Protein AF-A0A524CS16-F1 (afdb_monomer_lite)

Sequence (208 aa):
MNLDNWSIGARFESYHVADEVYEFMAMTPLFRYNQYTNVRGAGLAEAVWASSKRQLSKLSVLATYLKARLGKRKVDNRYTGEGRMPSAVLERFNMMSAVKVLAFINQSGFPEAFPAFGTLPVSDNVLVVDRSEEKAREIELEEGQRVAMSLVTQEPAAFQVKGSFEPIDKNTACILVDRVYTCSLPRPGLRIDRPLLAPDSQQSWNEE

Radius of gyration: 18.76 Å; chains: 1; bounding box: 45×49×48 Å

Structure (mmCIF, N/CA/C/O backbone):
data_AF-A0A524CS16-F1
#
_entry.id   AF-A0A524CS16-F1
#
loop_
_atom_site.group_PDB
_atom_site.id
_atom_site.type_symbol
_atom_site.label_atom_id
_atom_site.label_alt_id
_atom_site.label_comp_id
_atom_site.label_asym_id
_atom_site.label_entity_id
_atom_site.label_seq_id
_atom_site.pdbx_PDB_ins_code
_atom_site.Cartn_x
_atom_site.Cartn_y
_atom_site.Cartn_z
_atom_site.occupancy
_atom_site.B_iso_or_equiv
_atom_site.auth_seq_id
_atom_site.auth_comp_id
_atom_site.auth_asym_id
_atom_site.auth_atom_id
_atom_site.pdbx_PDB_model_num
ATOM 1 N N . MET A 1 1 ? 13.006 16.971 9.430 1.00 55.97 1 MET A N 1
ATOM 2 C CA . MET A 1 1 ? 13.041 16.268 8.129 1.00 55.97 1 MET A CA 1
ATOM 3 C C . MET A 1 1 ? 11.626 15.815 7.808 1.00 55.97 1 MET A C 1
ATOM 5 O O . MET A 1 1 ? 11.106 14.968 8.532 1.00 55.97 1 MET A O 1
ATOM 9 N N . ASN A 1 2 ? 10.992 16.462 6.830 1.00 79.50 2 ASN A N 1
ATOM 10 C CA . ASN A 1 2 ? 9.658 16.116 6.332 1.00 79.50 2 ASN A CA 1
ATOM 11 C C . ASN A 1 2 ? 9.785 15.003 5.284 1.00 79.50 2 ASN A C 1
ATOM 13 O O . ASN A 1 2 ? 10.857 14.826 4.707 1.00 79.50 2 ASN A O 1
ATOM 17 N N . LEU A 1 3 ? 8.716 14.239 5.079 1.00 82.19 3 LEU A N 1
ATOM 18 C CA . LEU A 1 3 ? 8.625 13.256 4.008 1.00 82.19 3 LEU A CA 1
ATOM 19 C C . LEU A 1 3 ? 8.024 13.952 2.793 1.00 82.19 3 LEU A C 1
ATOM 21 O O . LEU A 1 3 ? 6.870 14.377 2.828 1.00 82.19 3 LEU A O 1
ATOM 25 N N . ASP A 1 4 ? 8.823 14.089 1.747 1.00 88.25 4 ASP A N 1
ATOM 26 C CA . ASP A 1 4 ? 8.369 14.645 0.482 1.00 88.25 4 ASP A CA 1
ATOM 27 C C . ASP A 1 4 ? 7.678 13.554 -0.347 1.00 88.25 4 ASP A C 1
ATOM 29 O O . ASP A 1 4 ? 8.122 12.406 -0.385 1.00 88.25 4 ASP A O 1
ATOM 33 N N . ASN A 1 5 ? 6.569 13.907 -0.989 1.00 86.75 5 ASN A N 1
ATOM 34 C CA . ASN A 1 5 ? 5.762 13.001 -1.793 1.00 86.75 5 ASN A CA 1
ATOM 35 C C . ASN A 1 5 ? 5.350 13.683 -3.102 1.00 86.75 5 ASN A C 1
ATOM 37 O O . ASN A 1 5 ? 4.924 14.840 -3.105 1.00 86.75 5 ASN A O 1
ATOM 41 N N . TRP A 1 6 ? 5.437 12.917 -4.185 1.00 89.75 6 TRP A N 1
ATOM 42 C CA . TRP A 1 6 ? 4.890 13.236 -5.496 1.00 89.75 6 TRP A CA 1
ATOM 43 C C . TRP A 1 6 ? 4.068 12.042 -5.974 1.00 89.75 6 TRP A C 1
ATOM 45 O O . TRP A 1 6 ? 4.409 10.895 -5.677 1.00 89.75 6 TRP A O 1
ATOM 55 N N . SER A 1 7 ? 3.013 12.317 -6.729 1.00 87.44 7 SER A N 1
ATOM 56 C CA . SER A 1 7 ? 2.251 11.314 -7.466 1.00 87.44 7 SER A CA 1
ATOM 57 C C . SER A 1 7 ? 2.482 11.548 -8.955 1.00 87.44 7 SER A C 1
ATOM 59 O O . SER A 1 7 ? 2.424 12.687 -9.410 1.00 87.44 7 SER A O 1
ATOM 61 N N . ILE A 1 8 ? 2.767 10.487 -9.705 1.00 90.00 8 ILE A N 1
ATOM 62 C CA . ILE A 1 8 ? 2.970 10.547 -11.155 1.00 90.00 8 ILE A CA 1
ATOM 63 C C . ILE A 1 8 ? 1.986 9.570 -11.787 1.00 90.00 8 ILE A C 1
ATOM 65 O O . ILE A 1 8 ? 1.949 8.398 -11.413 1.00 90.00 8 ILE A O 1
ATOM 69 N N . GLY A 1 9 ? 1.180 10.070 -12.717 1.00 90.25 9 GLY A N 1
ATOM 70 C CA . GLY A 1 9 ? 0.340 9.263 -13.587 1.00 90.25 9 GLY A CA 1
ATOM 71 C C . GLY A 1 9 ? 1.102 8.988 -14.873 1.00 90.25 9 GLY A C 1
ATOM 72 O O . GLY A 1 9 ? 1.625 9.919 -15.487 1.00 90.25 9 GLY A O 1
ATOM 73 N N . ALA A 1 10 ? 1.172 7.725 -15.281 1.00 91.44 10 ALA A N 1
ATOM 74 C CA . ALA A 1 10 ? 1.879 7.326 -16.488 1.00 91.44 10 ALA A CA 1
ATOM 75 C C . ALA A 1 10 ? 1.095 6.270 -17.272 1.00 91.44 10 ALA A C 1
ATOM 77 O O . ALA A 1 10 ? 0.370 5.462 -16.686 1.00 91.44 10 ALA A O 1
ATOM 78 N N . ARG A 1 11 ? 1.237 6.285 -18.598 1.00 92.25 11 ARG A N 1
ATOM 79 C CA . ARG A 1 11 ? 0.731 5.243 -19.493 1.00 92.25 11 ARG A CA 1
ATOM 80 C C . ARG A 1 11 ? 1.834 4.233 -19.725 1.00 92.25 11 ARG A C 1
ATOM 82 O O . ARG A 1 11 ? 2.912 4.588 -20.180 1.00 92.25 11 ARG A O 1
ATOM 89 N N . PHE A 1 12 ? 1.564 2.988 -19.365 1.00 92.19 12 PHE A N 1
ATOM 90 C CA . PHE A 1 12 ? 2.501 1.904 -19.600 1.00 92.19 12 PHE A CA 1
ATOM 91 C C . PHE A 1 12 ? 2.633 1.635 -21.103 1.00 92.19 12 PHE A C 1
ATOM 93 O O . PHE A 1 12 ? 1.616 1.525 -21.786 1.00 92.19 12 PHE A O 1
ATOM 100 N N . GLU A 1 13 ? 3.865 1.522 -21.591 1.00 92.25 13 GLU A N 1
ATOM 101 C CA . GLU A 1 13 ? 4.157 1.288 -23.007 1.00 92.25 13 GLU A CA 1
ATOM 102 C C . GLU A 1 13 ? 4.584 -0.160 -23.246 1.00 92.25 13 GLU A C 1
ATOM 104 O O . GLU A 1 13 ? 3.910 -0.905 -23.959 1.00 92.25 13 GLU A O 1
ATOM 109 N N . SER A 1 14 ? 5.687 -0.580 -22.624 1.00 90.88 14 SER A N 1
ATOM 110 C CA . SER A 1 14 ? 6.332 -1.855 -22.938 1.00 90.88 14 SER A CA 1
ATOM 111 C C . SER A 1 14 ? 7.181 -2.400 -21.794 1.00 90.88 14 SER A C 1
ATOM 113 O O . SER A 1 14 ? 7.669 -1.674 -20.922 1.00 90.88 14 SER A O 1
ATOM 115 N N . TYR A 1 15 ? 7.361 -3.724 -21.811 1.00 91.12 15 TYR A N 1
ATOM 116 C CA . TYR A 1 15 ? 8.338 -4.425 -20.985 1.00 91.12 15 TYR A CA 1
ATOM 117 C C . TYR A 1 15 ? 9.590 -4.723 -21.802 1.00 91.12 15 TYR A C 1
ATOM 119 O O . TYR A 1 15 ? 9.509 -5.209 -22.927 1.00 91.12 15 TYR A O 1
ATOM 127 N N . HIS A 1 16 ? 10.734 -4.475 -21.184 1.00 90.00 16 HIS A N 1
ATOM 128 C CA . HIS A 1 16 ? 12.059 -4.588 -21.762 1.00 90.00 16 HIS A CA 1
ATOM 129 C C . HIS A 1 16 ? 12.870 -5.613 -20.968 1.00 90.00 16 HIS A C 1
ATOM 131 O O . HIS A 1 16 ? 13.007 -5.509 -19.743 1.00 90.00 16 HIS A O 1
ATOM 137 N N . VAL A 1 17 ? 13.377 -6.631 -21.659 1.00 87.06 17 VAL A N 1
ATOM 138 C CA . VAL A 1 17 ? 14.194 -7.702 -21.080 1.00 87.06 17 VAL A CA 1
ATOM 139 C C . VAL A 1 17 ? 15.406 -7.887 -21.982 1.00 87.06 17 VAL A C 1
ATOM 141 O O . VAL A 1 17 ? 15.237 -8.133 -23.171 1.00 87.06 17 VAL A O 1
ATOM 144 N N . ALA A 1 18 ? 16.608 -7.789 -21.410 1.00 84.62 18 ALA A N 1
ATOM 145 C CA . ALA A 1 18 ? 17.873 -7.987 -22.126 1.00 84.62 18 ALA A CA 1
ATOM 146 C C . ALA A 1 18 ? 18.091 -7.049 -23.337 1.00 84.62 18 ALA A C 1
ATOM 148 O O . ALA A 1 18 ? 18.618 -7.467 -24.366 1.00 84.62 18 ALA A O 1
ATOM 149 N N . ASP A 1 19 ? 17.706 -5.778 -23.207 1.00 89.81 19 ASP A N 1
ATOM 150 C CA . ASP A 1 19 ? 17.979 -4.716 -24.180 1.00 89.81 19 ASP A CA 1
ATOM 151 C C . ASP A 1 19 ? 18.646 -3.488 -23.529 1.00 89.81 19 ASP A C 1
ATOM 153 O O . ASP A 1 19 ? 18.979 -3.494 -22.344 1.00 89.81 19 ASP A O 1
ATOM 157 N N . GLU A 1 20 ? 18.843 -2.417 -24.301 1.00 90.75 20 GLU A N 1
ATOM 158 C CA . GLU A 1 20 ? 19.516 -1.198 -23.834 1.00 90.75 20 GLU A CA 1
ATOM 159 C C . GLU A 1 20 ? 18.802 -0.521 -22.654 1.00 90.75 20 GLU A C 1
ATOM 161 O O . GLU A 1 20 ? 19.458 0.005 -21.754 1.00 90.75 20 GLU A O 1
ATOM 166 N N . VAL A 1 21 ? 17.465 -0.560 -22.623 1.00 86.88 21 VAL A N 1
ATOM 167 C CA . VAL A 1 21 ? 16.666 0.021 -21.533 1.00 86.88 21 VAL A CA 1
ATOM 168 C C . VAL A 1 21 ? 16.868 -0.790 -20.255 1.00 86.88 21 VAL A C 1
ATOM 170 O O . VAL A 1 21 ? 17.078 -0.229 -19.175 1.00 86.88 21 VAL A O 1
ATOM 173 N N . TYR A 1 22 ? 16.846 -2.116 -20.378 1.00 88.12 22 TYR A N 1
ATOM 174 C CA . TYR A 1 22 ? 17.161 -3.023 -19.285 1.00 88.12 22 TYR A CA 1
ATOM 175 C C . TYR A 1 22 ? 18.593 -2.819 -18.764 1.00 88.12 22 TYR A C 1
ATOM 177 O O . TYR A 1 22 ? 18.775 -2.658 -17.556 1.00 88.12 22 TYR A O 1
ATOM 185 N N . GLU A 1 23 ? 19.595 -2.772 -19.647 1.00 87.25 23 GLU A N 1
ATOM 186 C CA . GLU A 1 23 ? 21.005 -2.598 -19.272 1.00 87.25 23 GLU A CA 1
ATOM 187 C C . GLU A 1 23 ? 21.244 -1.252 -18.582 1.00 87.25 23 GLU A C 1
ATOM 189 O O . GLU A 1 23 ? 21.902 -1.186 -17.540 1.00 87.25 23 GLU A O 1
ATOM 194 N N . PHE A 1 24 ? 20.640 -0.175 -19.094 1.00 89.12 24 PHE A N 1
ATOM 195 C CA . PHE A 1 24 ? 20.694 1.136 -18.452 1.00 89.12 24 PHE A CA 1
ATOM 196 C C . PHE A 1 24 ? 20.182 1.076 -17.007 1.00 89.12 24 PHE A C 1
ATOM 198 O O . PHE A 1 24 ? 20.852 1.554 -16.087 1.00 89.12 24 PHE A O 1
ATOM 205 N N . MET A 1 25 ? 19.028 0.436 -16.787 1.00 86.88 25 MET A N 1
ATOM 206 C CA . MET A 1 25 ? 18.461 0.258 -15.449 1.00 86.88 25 MET A CA 1
ATOM 207 C C . MET A 1 25 ? 19.350 -0.622 -14.562 1.00 86.88 25 MET A C 1
ATOM 209 O O . MET A 1 25 ? 19.624 -0.249 -13.417 1.00 86.88 25 MET A O 1
ATOM 213 N N . ALA A 1 26 ? 19.847 -1.749 -15.076 1.00 85.56 26 ALA A N 1
ATOM 214 C CA . ALA A 1 26 ? 20.711 -2.678 -14.345 1.00 85.56 26 ALA A CA 1
ATOM 215 C C . ALA A 1 26 ? 22.042 -2.038 -13.904 1.00 85.56 26 ALA A C 1
ATOM 217 O O . ALA A 1 26 ? 22.598 -2.407 -12.867 1.00 85.56 26 ALA A O 1
ATOM 218 N N . MET A 1 27 ? 22.523 -1.034 -14.642 1.00 88.06 27 MET A N 1
ATOM 219 C CA . MET A 1 27 ? 23.760 -0.308 -14.344 1.00 88.06 27 MET A CA 1
ATOM 220 C C . MET A 1 27 ? 23.599 0.820 -13.317 1.00 88.06 27 MET A C 1
ATOM 222 O O . MET A 1 27 ? 24.603 1.389 -12.869 1.00 88.06 27 MET A O 1
ATOM 226 N N . THR A 1 28 ? 22.370 1.135 -12.896 1.00 87.88 28 THR A N 1
ATOM 227 C CA . THR A 1 28 ? 22.142 2.129 -11.839 1.00 87.88 28 THR A CA 1
ATOM 228 C C . THR A 1 28 ? 22.682 1.646 -10.480 1.00 87.88 28 THR A C 1
ATOM 230 O O . THR A 1 28 ? 22.655 0.445 -10.193 1.00 87.88 28 THR A O 1
ATOM 233 N N . PRO A 1 29 ? 23.149 2.550 -9.590 1.00 85.81 29 PRO A N 1
ATOM 234 C CA . PRO A 1 29 ? 23.812 2.168 -8.334 1.00 85.81 29 PRO A CA 1
ATOM 235 C C . PRO A 1 29 ? 22.998 1.260 -7.404 1.00 85.81 29 PRO A C 1
ATOM 237 O O . PRO A 1 29 ? 23.574 0.545 -6.592 1.00 85.81 29 PRO A O 1
ATOM 240 N N . LEU A 1 30 ? 21.666 1.299 -7.498 1.00 80.44 30 LEU A N 1
ATOM 241 C CA . LEU A 1 30 ? 20.774 0.493 -6.662 1.00 80.44 30 LEU A CA 1
ATOM 242 C C . LEU A 1 30 ? 20.798 -1.001 -7.027 1.00 80.44 30 LEU A C 1
ATOM 244 O O . LEU A 1 30 ? 20.570 -1.854 -6.165 1.00 80.44 30 LEU A O 1
ATOM 248 N N . PHE A 1 31 ? 21.041 -1.308 -8.300 1.00 81.88 31 PHE A N 1
ATOM 249 C CA . PHE A 1 31 ? 20.937 -2.660 -8.849 1.00 81.88 31 PHE A CA 1
ATOM 250 C C . PHE A 1 31 ? 22.294 -3.240 -9.230 1.00 81.88 31 PHE A C 1
ATOM 252 O O . PHE A 1 31 ? 22.516 -4.446 -9.114 1.00 81.88 31 PHE A O 1
ATOM 259 N N . ARG A 1 32 ? 23.231 -2.375 -9.618 1.00 82.38 32 ARG A N 1
ATOM 260 C CA . ARG A 1 32 ? 24.571 -2.770 -10.022 1.00 82.38 32 ARG A CA 1
ATOM 261 C C . ARG A 1 32 ? 25.282 -3.512 -8.884 1.00 82.38 32 ARG A C 1
ATOM 263 O O . ARG A 1 32 ? 25.469 -2.975 -7.796 1.00 82.38 32 ARG A O 1
ATOM 270 N N . TYR A 1 33 ? 25.705 -4.745 -9.165 1.00 77.69 33 TYR A N 1
ATOM 271 C CA . TYR A 1 33 ? 26.388 -5.658 -8.233 1.00 77.69 33 TYR A CA 1
ATOM 272 C C . TYR A 1 33 ? 25.553 -6.147 -7.036 1.00 77.69 33 TYR A C 1
ATOM 274 O O . TYR A 1 33 ? 26.119 -6.690 -6.085 1.00 77.69 33 TYR A O 1
ATOM 282 N N . ASN A 1 34 ? 24.223 -6.013 -7.069 1.00 73.88 34 ASN A N 1
ATOM 283 C CA . ASN A 1 34 ? 23.373 -6.482 -5.979 1.00 73.88 34 ASN A CA 1
ATOM 284 C C . ASN A 1 34 ? 22.733 -7.843 -6.291 1.00 73.88 34 ASN A C 1
ATOM 286 O O . ASN A 1 34 ? 21.816 -7.963 -7.097 1.00 73.88 34 ASN A O 1
ATOM 290 N N . GLN A 1 35 ? 23.176 -8.879 -5.578 1.00 65.88 35 GLN A N 1
ATOM 291 C CA . GLN A 1 35 ? 22.677 -10.250 -5.742 1.00 65.88 35 GLN A CA 1
ATOM 292 C C . GLN A 1 35 ? 21.187 -10.415 -5.397 1.00 65.88 35 GLN A C 1
ATOM 294 O O . GLN A 1 35 ? 20.553 -11.357 -5.867 1.00 65.88 35 GLN A O 1
ATOM 299 N N . TYR A 1 36 ? 20.621 -9.510 -4.594 1.00 63.75 36 TYR A N 1
ATOM 300 C CA . TYR A 1 36 ? 19.251 -9.606 -4.087 1.00 63.75 36 TYR A CA 1
ATOM 301 C C . TYR A 1 36 ? 18.273 -8.657 -4.783 1.00 63.75 36 TYR A C 1
ATOM 303 O O . TYR A 1 36 ? 17.066 -8.888 -4.720 1.00 63.75 36 TYR A O 1
ATOM 311 N N . THR A 1 37 ? 18.767 -7.610 -5.450 1.00 70.88 37 THR A N 1
ATOM 312 C CA . THR A 1 37 ? 17.930 -6.613 -6.140 1.00 70.88 37 THR A CA 1
ATOM 313 C C . THR A 1 37 ? 18.152 -6.568 -7.647 1.00 70.88 37 THR A C 1
ATOM 315 O O . THR A 1 37 ? 17.700 -5.622 -8.279 1.00 70.88 37 THR A O 1
ATOM 318 N N . ASN A 1 38 ? 18.794 -7.576 -8.249 1.00 72.69 38 ASN A N 1
ATOM 319 C CA . ASN A 1 38 ? 18.972 -7.618 -9.702 1.00 72.69 38 ASN A CA 1
ATOM 320 C C . ASN A 1 38 ? 17.652 -7.367 -10.448 1.00 72.69 38 ASN A C 1
ATOM 322 O O . ASN A 1 38 ? 16.622 -7.995 -10.172 1.00 72.69 38 ASN A O 1
ATOM 326 N N . VAL A 1 39 ? 17.710 -6.440 -11.406 1.00 75.00 39 VAL A N 1
ATOM 327 C CA . VAL A 1 39 ? 16.592 -6.118 -12.294 1.00 75.00 39 VAL A CA 1
ATOM 328 C C . VAL A 1 39 ? 16.220 -7.383 -13.069 1.00 75.00 39 VAL A C 1
ATOM 330 O O . VAL A 1 39 ? 17.087 -8.069 -13.598 1.00 75.00 39 VAL A O 1
ATOM 333 N N . ARG A 1 40 ? 14.927 -7.720 -13.118 1.00 77.88 40 ARG A N 1
ATOM 334 C CA . ARG A 1 40 ? 14.405 -8.849 -13.922 1.00 77.88 40 ARG A CA 1
ATOM 335 C C . ARG A 1 40 ? 13.823 -8.411 -15.266 1.00 77.88 40 ARG A C 1
ATOM 337 O O . ARG A 1 40 ? 13.580 -9.237 -16.133 1.00 77.88 40 ARG A O 1
ATOM 344 N N . GLY A 1 41 ? 13.573 -7.117 -15.397 1.00 83.19 41 GLY A N 1
ATOM 345 C CA . GLY A 1 41 ? 13.003 -6.452 -16.556 1.00 83.19 41 GLY A CA 1
ATOM 346 C C . GLY A 1 41 ? 12.799 -4.977 -16.226 1.00 83.19 41 GLY A C 1
ATOM 347 O O . GLY A 1 41 ? 12.686 -4.613 -15.051 1.00 83.19 41 GLY A O 1
ATOM 348 N N . ALA A 1 42 ? 12.765 -4.135 -17.249 1.00 86.50 42 ALA A N 1
ATOM 349 C CA . ALA A 1 42 ? 12.453 -2.719 -17.131 1.00 86.50 42 ALA A CA 1
ATOM 350 C C . ALA A 1 42 ? 11.087 -2.448 -17.771 1.00 86.50 42 ALA A C 1
ATOM 352 O O . ALA A 1 42 ? 10.793 -2.934 -18.858 1.00 86.50 42 ALA A O 1
ATOM 353 N N . GLY A 1 43 ? 10.225 -1.711 -17.075 1.00 88.38 43 GLY A N 1
ATOM 354 C CA . GLY A 1 43 ? 8.972 -1.223 -17.644 1.00 88.38 43 GLY A CA 1
ATOM 355 C C . GLY A 1 43 ? 9.153 0.216 -18.097 1.00 88.38 43 GLY A C 1
ATOM 356 O O . GLY A 1 43 ? 9.629 1.031 -17.305 1.00 88.38 43 GLY A O 1
ATOM 357 N N . LEU A 1 44 ? 8.763 0.522 -19.331 1.00 90.19 44 LEU A N 1
ATOM 358 C CA . LEU A 1 44 ? 8.709 1.892 -19.827 1.00 90.19 44 LEU A CA 1
ATOM 359 C C . LEU A 1 44 ? 7.279 2.422 -19.703 1.00 90.19 44 LEU A C 1
ATOM 361 O O . LEU A 1 44 ? 6.307 1.721 -20.000 1.00 90.19 44 LEU A O 1
ATOM 365 N N . ALA A 1 45 ? 7.151 3.650 -19.211 1.00 91.25 45 ALA A N 1
ATOM 366 C CA . ALA A 1 45 ? 5.871 4.327 -19.104 1.00 91.25 45 ALA A CA 1
ATOM 367 C C . ALA A 1 45 ? 6.034 5.824 -19.381 1.00 91.25 45 ALA A C 1
ATOM 369 O O . ALA A 1 45 ? 6.933 6.468 -18.837 1.00 91.25 45 ALA A O 1
ATOM 370 N N . GLU A 1 46 ? 5.133 6.37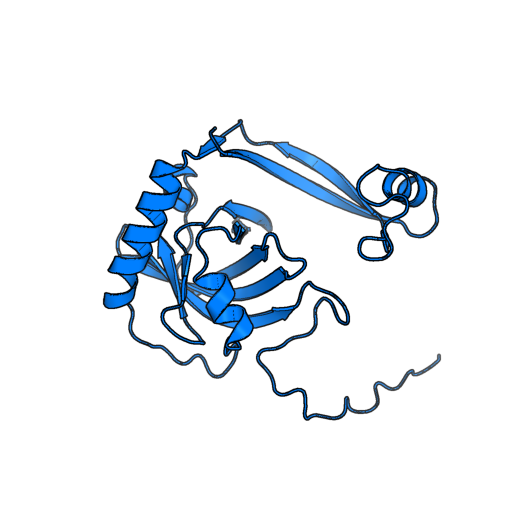7 -20.185 1.00 93.19 46 GLU A N 1
ATOM 371 C CA . GLU A 1 46 ? 5.086 7.798 -20.515 1.00 93.19 46 GLU A CA 1
ATOM 372 C C . GLU A 1 46 ? 4.327 8.558 -19.423 1.00 93.19 46 GLU A C 1
ATOM 374 O O . GLU A 1 46 ? 3.156 8.280 -19.147 1.00 93.19 46 GLU A O 1
ATOM 379 N N . ALA A 1 47 ? 4.981 9.527 -18.780 1.00 92.06 47 ALA A N 1
ATOM 380 C CA . ALA A 1 47 ? 4.345 10.352 -17.759 1.00 92.06 47 ALA A CA 1
ATOM 381 C C . ALA A 1 47 ? 3.316 11.300 -18.396 1.00 92.06 47 ALA A C 1
ATOM 383 O O . ALA A 1 47 ? 3.669 12.203 -19.148 1.00 92.06 47 ALA A O 1
ATOM 384 N N . VAL A 1 48 ? 2.042 11.129 -18.041 1.00 92.75 48 VAL A N 1
ATOM 385 C CA . VAL A 1 48 ? 0.936 11.973 -18.525 1.00 92.75 48 VAL A CA 1
ATOM 386 C C . VAL A 1 48 ? 0.595 13.101 -17.556 1.00 92.75 48 VAL A C 1
ATOM 388 O O . VAL A 1 48 ? 0.010 14.108 -17.947 1.00 92.75 48 VAL A O 1
ATOM 391 N N . TRP A 1 49 ? 0.933 12.931 -16.278 1.00 91.38 49 TRP A N 1
ATOM 392 C CA . TRP A 1 49 ? 0.610 13.886 -15.226 1.00 91.38 49 TRP A CA 1
ATOM 393 C C . TRP A 1 49 ? 1.549 13.728 -14.029 1.00 91.38 49 TRP A C 1
ATOM 395 O O . TRP A 1 49 ? 1.970 12.619 -13.699 1.00 91.38 49 TRP A O 1
ATOM 405 N N . ALA A 1 50 ? 1.827 14.829 -13.335 1.00 91.25 50 ALA A N 1
ATOM 406 C CA . ALA A 1 50 ? 2.525 14.824 -12.057 1.00 91.25 50 ALA A CA 1
ATOM 407 C C . ALA A 1 50 ? 1.848 15.788 -11.076 1.00 91.25 50 ALA A C 1
ATOM 409 O O . ALA A 1 50 ? 1.445 16.894 -11.441 1.00 91.25 50 ALA A O 1
ATOM 410 N N . SER A 1 51 ? 1.743 15.378 -9.814 1.00 88.69 51 SER A N 1
ATOM 411 C CA . SER A 1 51 ? 1.217 16.221 -8.747 1.00 88.69 51 SER A CA 1
ATOM 412 C C . SER A 1 51 ? 2.220 17.294 -8.330 1.00 88.69 51 SER A C 1
ATOM 414 O O . SER A 1 51 ? 3.437 17.139 -8.466 1.00 88.69 51 SER A O 1
ATOM 416 N N . SER A 1 52 ? 1.719 18.342 -7.675 1.00 87.75 52 SER A N 1
ATOM 417 C CA . SER A 1 52 ? 2.572 19.222 -6.880 1.00 87.75 52 SER A CA 1
ATOM 418 C C . SER A 1 52 ? 3.247 18.447 -5.742 1.00 87.75 52 SER A C 1
ATOM 420 O O . SER A 1 52 ? 2.749 17.416 -5.271 1.00 87.75 52 SER A O 1
ATOM 422 N N . LYS A 1 53 ? 4.401 18.956 -5.299 1.00 90.12 53 LYS A N 1
ATOM 423 C CA . LYS A 1 53 ? 5.114 18.431 -4.135 1.00 90.12 53 LYS A CA 1
ATOM 424 C C . LYS A 1 53 ? 4.217 18.532 -2.903 1.00 90.12 53 LYS A C 1
ATOM 426 O O . LYS A 1 53 ? 3.766 19.621 -2.553 1.00 90.12 53 LYS A O 1
ATOM 431 N N . ARG A 1 54 ? 4.030 17.419 -2.200 1.00 88.25 54 ARG A N 1
ATOM 432 C CA . ARG A 1 54 ? 3.368 17.378 -0.892 1.00 88.25 54 ARG A CA 1
ATOM 433 C C . ARG A 1 54 ? 4.373 17.014 0.188 1.00 88.25 54 ARG A C 1
ATOM 435 O O . ARG A 1 54 ? 5.328 16.285 -0.066 1.00 88.25 54 ARG A O 1
ATOM 442 N N . GLN A 1 55 ? 4.157 17.527 1.393 1.00 87.94 55 GLN A N 1
ATOM 443 C CA . GLN A 1 55 ? 5.011 17.240 2.540 1.00 87.94 55 GLN A CA 1
ATOM 444 C C . GLN A 1 55 ? 4.199 16.634 3.671 1.00 87.94 55 GLN A C 1
ATOM 446 O O . GLN A 1 55 ? 3.181 17.184 4.083 1.00 87.94 55 GLN A O 1
ATOM 451 N N . LEU A 1 56 ? 4.697 15.527 4.208 1.00 86.19 56 LEU A N 1
ATOM 452 C CA . LEU A 1 56 ? 4.168 14.896 5.404 1.00 86.19 56 LEU A CA 1
ATOM 453 C C . LEU A 1 56 ? 5.142 15.107 6.551 1.00 86.19 56 LEU A C 1
ATOM 455 O O . LEU A 1 56 ? 6.316 14.732 6.494 1.00 86.19 56 LEU A O 1
ATOM 459 N N . SER A 1 57 ? 4.651 15.730 7.615 1.00 87.75 57 SER A N 1
ATOM 460 C CA . SER A 1 57 ? 5.439 15.905 8.829 1.00 87.75 57 SER A CA 1
ATOM 461 C C . SER A 1 57 ? 5.471 14.599 9.628 1.00 87.75 57 SER A C 1
ATOM 463 O O . SER A 1 57 ? 4.509 13.834 9.652 1.00 87.75 57 SER A O 1
ATOM 465 N N . LYS A 1 58 ? 6.555 14.344 10.364 1.00 87.62 58 LYS A N 1
ATOM 466 C CA . LYS A 1 58 ? 6.614 13.176 11.264 1.00 87.62 58 LYS A CA 1
ATOM 467 C C . LYS A 1 58 ? 5.523 13.217 12.340 1.00 87.62 58 LYS A C 1
ATOM 469 O O . LYS A 1 58 ? 5.022 12.175 12.749 1.00 87.62 58 LYS A O 1
ATOM 474 N N . LEU A 1 59 ? 5.136 14.420 12.770 1.00 88.69 59 LEU A N 1
ATOM 475 C CA . LEU A 1 59 ? 4.057 14.618 13.736 1.00 88.69 59 LEU A CA 1
ATOM 476 C C . LEU A 1 59 ? 2.693 14.248 13.150 1.00 88.69 59 LEU A C 1
ATOM 478 O O . LEU A 1 59 ? 1.906 13.612 13.844 1.00 88.69 59 LEU A O 1
ATOM 482 N N . SER A 1 60 ? 2.419 14.572 11.881 1.00 87.12 60 SER A N 1
ATOM 483 C CA . SER A 1 60 ? 1.177 14.141 11.229 1.00 87.12 60 SER A CA 1
ATOM 484 C C . SER A 1 60 ? 1.146 12.624 11.033 1.00 87.12 60 SER A C 1
ATOM 486 O O . SER A 1 60 ? 0.116 12.001 11.278 1.00 87.12 60 SER A O 1
ATOM 488 N N . VAL A 1 61 ? 2.281 11.996 10.708 1.00 87.81 61 VAL A N 1
ATOM 489 C CA . VAL A 1 61 ? 2.399 10.525 10.667 1.00 87.81 61 VAL A CA 1
ATOM 490 C C . VAL A 1 61 ? 2.109 9.899 12.038 1.00 87.81 61 VAL A C 1
ATOM 492 O O . VAL A 1 61 ? 1.314 8.968 12.140 1.00 87.81 61 VAL A O 1
ATOM 495 N N . LEU A 1 62 ? 2.682 10.436 13.117 1.00 89.75 62 LEU A N 1
ATOM 496 C CA . LEU A 1 62 ? 2.400 9.954 14.472 1.00 89.75 62 LEU A CA 1
ATOM 497 C C . LEU A 1 62 ? 0.928 10.167 14.861 1.00 89.75 62 LEU A C 1
ATOM 499 O O . LEU A 1 62 ? 0.295 9.271 15.416 1.00 89.75 62 LEU A O 1
ATOM 503 N N . ALA A 1 63 ? 0.364 11.336 14.554 1.00 90.88 63 ALA A N 1
ATOM 504 C CA . ALA A 1 63 ? -1.0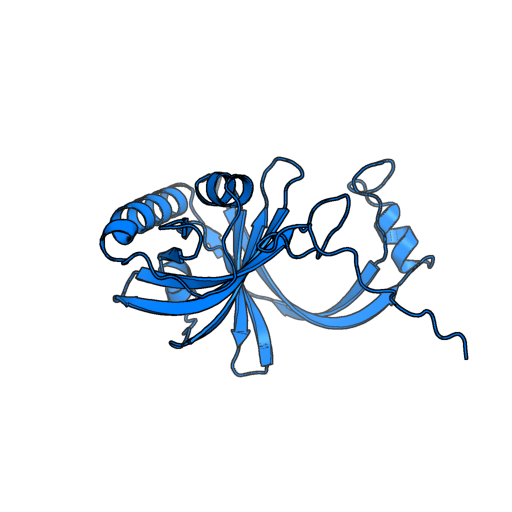26 11.651 14.859 1.00 90.88 63 ALA A CA 1
ATOM 505 C C . ALA A 1 63 ? -1.994 10.712 14.123 1.00 90.88 63 ALA A C 1
ATOM 507 O O . ALA A 1 63 ? -2.926 10.200 14.738 1.00 90.88 63 ALA A O 1
ATOM 508 N N . THR A 1 64 ? -1.760 10.443 12.836 1.00 90.56 64 THR A N 1
ATOM 509 C CA . THR A 1 64 ? -2.570 9.495 12.049 1.00 90.56 64 THR A CA 1
ATOM 510 C C . THR A 1 64 ? -2.444 8.066 12.585 1.00 90.56 64 THR A C 1
ATOM 512 O O . THR A 1 64 ? -3.453 7.375 12.704 1.00 90.56 64 THR A O 1
ATOM 515 N N . TYR A 1 65 ? -1.254 7.641 13.025 1.00 90.38 65 TYR A N 1
ATOM 516 C CA . TYR A 1 65 ? -1.063 6.357 13.712 1.00 90.38 65 TYR A CA 1
ATOM 517 C C . TYR A 1 65 ? -1.871 6.261 15.019 1.00 90.38 65 TYR A C 1
ATOM 519 O O . TYR A 1 65 ? -2.563 5.268 15.257 1.00 90.38 65 TYR A O 1
ATOM 527 N N . LEU A 1 66 ? -1.824 7.293 15.870 1.00 91.56 66 LEU A N 1
ATOM 528 C CA . LEU A 1 66 ? -2.583 7.325 17.126 1.00 91.56 66 LEU A CA 1
ATOM 529 C C . LEU A 1 66 ? -4.097 7.334 16.877 1.00 91.56 66 LEU A C 1
ATOM 531 O O . LEU A 1 66 ? -4.827 6.599 17.544 1.00 91.56 66 LEU A O 1
ATOM 535 N N . LYS A 1 67 ? -4.568 8.106 15.890 1.00 90.62 67 LYS A N 1
ATOM 536 C CA . LYS A 1 67 ? -5.976 8.110 15.466 1.00 90.62 67 LYS A CA 1
ATOM 537 C C . LYS A 1 67 ? -6.420 6.731 14.994 1.00 90.62 67 LYS A C 1
ATOM 539 O O . LYS A 1 67 ? -7.438 6.244 15.472 1.00 90.62 67 LYS A O 1
ATOM 544 N N . ALA A 1 68 ? -5.632 6.067 14.149 1.00 89.88 68 ALA A N 1
ATOM 545 C CA . ALA A 1 68 ? -5.914 4.707 13.699 1.00 89.88 68 ALA A CA 1
ATOM 546 C C . ALA A 1 68 ? -5.989 3.726 14.877 1.00 89.88 68 ALA A C 1
ATOM 548 O O . ALA A 1 68 ? -6.892 2.895 14.952 1.00 89.88 68 ALA A O 1
ATOM 549 N N . ARG A 1 69 ? -5.084 3.860 15.857 1.00 89.88 69 ARG A N 1
ATOM 550 C CA . ARG A 1 69 ? -5.078 3.025 17.066 1.00 89.88 69 ARG A CA 1
ATOM 551 C C . ARG A 1 69 ? -6.342 3.203 17.907 1.00 89.88 69 ARG A C 1
ATOM 553 O O . ARG A 1 69 ? -6.856 2.213 18.420 1.00 89.88 69 ARG A O 1
ATOM 560 N N . LEU A 1 70 ? -6.844 4.430 18.042 1.00 89.88 70 LEU A N 1
ATOM 561 C CA . LEU A 1 70 ? -8.125 4.706 18.702 1.00 89.88 70 LEU A CA 1
ATOM 562 C C . LEU A 1 70 ? -9.310 4.209 17.862 1.00 89.88 70 LEU A C 1
ATOM 564 O O . LEU A 1 70 ? -10.252 3.638 18.409 1.00 89.88 70 LEU A O 1
ATOM 568 N N . GLY A 1 71 ? -9.227 4.369 16.539 1.00 86.56 71 GLY A N 1
ATOM 569 C CA . GLY A 1 71 ? -10.213 3.911 15.564 1.00 86.56 71 GLY A CA 1
ATOM 570 C C . GLY A 1 71 ? -10.430 2.401 15.587 1.00 86.56 71 GLY A C 1
ATOM 571 O O . GLY A 1 71 ? -11.561 1.972 15.398 1.00 86.56 71 GLY A O 1
ATOM 572 N N . LYS A 1 72 ? -9.407 1.599 15.932 1.00 87.12 72 LYS A N 1
ATOM 573 C CA . LYS A 1 72 ? -9.536 0.134 16.080 1.00 87.12 72 LYS A CA 1
ATOM 574 C C . LYS A 1 72 ? -10.721 -0.287 16.951 1.00 87.12 72 LYS A C 1
ATOM 576 O O . LYS A 1 72 ? -11.343 -1.296 16.666 1.00 87.12 72 LYS A O 1
ATOM 581 N N . ARG A 1 73 ? -11.034 0.474 18.008 1.00 84.81 73 ARG A N 1
ATOM 582 C CA . ARG A 1 73 ? -12.130 0.149 18.941 1.00 84.81 73 ARG A CA 1
ATOM 583 C C . ARG A 1 73 ? -13.523 0.317 18.337 1.00 84.81 73 ARG A C 1
ATOM 585 O O . ARG A 1 73 ? -14.479 -0.169 18.921 1.00 84.81 73 ARG A O 1
ATOM 592 N N . LYS A 1 74 ? -13.636 1.046 17.226 1.00 84.38 74 LYS A N 1
ATOM 593 C CA . LYS A 1 74 ? -14.899 1.290 16.522 1.00 84.38 74 LYS A CA 1
ATOM 594 C C . LYS A 1 74 ? -15.184 0.251 15.441 1.00 84.38 74 LYS A C 1
ATOM 596 O O . LYS A 1 74 ? -16.233 0.318 14.816 1.00 84.38 74 LYS A O 1
ATOM 601 N N . VAL A 1 75 ? -14.224 -0.630 15.162 1.00 85.25 75 VAL A N 1
ATOM 602 C CA . VAL A 1 75 ? -14.310 -1.581 14.060 1.00 85.25 75 VAL A CA 1
ATOM 603 C C . VAL A 1 75 ? -14.522 -2.963 14.643 1.00 85.25 75 VAL A C 1
ATOM 605 O O . VAL A 1 75 ? -13.665 -3.470 15.369 1.00 85.25 75 VAL A O 1
ATOM 608 N N . ASP A 1 76 ? -15.651 -3.573 14.309 1.00 82.88 76 ASP A N 1
ATOM 609 C CA . ASP A 1 76 ? -15.887 -4.964 14.661 1.00 82.88 76 ASP A CA 1
ATOM 610 C C . ASP A 1 76 ? -14.969 -5.878 13.854 1.00 82.88 76 ASP A C 1
ATOM 612 O O . ASP A 1 76 ? -14.636 -5.613 12.693 1.00 82.88 76 ASP A O 1
ATOM 616 N N . ASN A 1 77 ? -14.568 -6.987 14.469 1.00 80.25 77 ASN A N 1
ATOM 617 C CA . ASN A 1 77 ? -13.863 -8.023 13.740 1.00 80.25 77 ASN A CA 1
ATOM 618 C C . ASN A 1 77 ? -14.826 -8.652 12.723 1.00 80.25 77 ASN A C 1
ATOM 620 O O . ASN A 1 77 ? -15.825 -9.259 13.107 1.00 80.25 77 ASN A O 1
ATOM 624 N N . ARG A 1 78 ? -14.525 -8.500 11.432 1.00 78.94 78 ARG A N 1
ATOM 625 C CA . ARG A 1 78 ? -15.312 -9.065 10.334 1.00 78.94 78 ARG A CA 1
ATOM 626 C C . ARG A 1 78 ? -14.496 -10.131 9.627 1.00 78.94 78 ARG A C 1
ATOM 628 O O . ARG A 1 78 ? -13.357 -9.893 9.235 1.00 78.94 78 ARG A O 1
ATOM 635 N N . TYR A 1 79 ? -15.104 -11.296 9.454 1.00 74.62 79 TYR A N 1
ATOM 636 C CA . TYR A 1 79 ? -14.537 -12.377 8.665 1.00 74.62 79 TYR A CA 1
ATOM 637 C C . TYR A 1 79 ? -15.034 -12.272 7.223 1.00 74.62 79 TYR A C 1
ATOM 639 O O . TYR A 1 79 ? -16.236 -12.182 6.986 1.00 74.62 79 TYR A O 1
ATOM 647 N N . THR A 1 80 ? -14.112 -12.293 6.265 1.00 72.25 80 THR A N 1
ATOM 648 C CA . THR A 1 80 ? -14.399 -12.141 4.828 1.00 72.25 80 THR A CA 1
ATOM 649 C C . THR A 1 80 ? -14.384 -13.473 4.069 1.00 72.25 80 THR A C 1
ATOM 651 O O . THR A 1 80 ? -14.524 -13.481 2.850 1.00 72.25 80 THR A O 1
ATOM 654 N N . GLY A 1 81 ? -14.200 -14.616 4.746 1.00 73.81 81 GLY A N 1
ATOM 655 C CA . GLY A 1 81 ? -14.088 -15.935 4.100 1.00 73.81 81 GLY A CA 1
ATOM 656 C C . GLY A 1 81 ? -12.713 -16.226 3.484 1.00 73.81 81 GLY A C 1
ATOM 657 O O . GLY A 1 81 ? -12.248 -17.362 3.512 1.00 73.81 81 GLY A O 1
ATOM 658 N N . GLU A 1 82 ? -12.027 -15.199 2.984 1.00 80.56 82 GLU A N 1
ATOM 659 C CA . GLU A 1 82 ? -10.695 -15.260 2.369 1.00 80.56 82 GLU A CA 1
ATOM 660 C C . GLU A 1 82 ? -9.781 -14.140 2.903 1.00 80.56 82 GLU A C 1
ATOM 662 O O . GLU A 1 82 ? -10.238 -13.294 3.653 1.00 80.56 82 GLU A O 1
ATOM 667 N N . GLY A 1 83 ? -8.490 -14.082 2.551 1.00 78.75 83 GLY A N 1
ATOM 668 C CA . GLY A 1 83 ? -7.677 -12.884 2.833 1.00 78.75 83 GLY A CA 1
ATOM 669 C C . GLY A 1 83 ? -7.107 -12.779 4.239 1.00 78.75 83 GLY A C 1
ATOM 670 O O . GLY A 1 83 ? -6.668 -11.704 4.641 1.00 78.75 83 GLY A O 1
ATOM 671 N N . ARG A 1 84 ? -7.088 -13.893 4.971 1.00 90.88 84 ARG A N 1
ATOM 672 C CA . ARG A 1 84 ? -6.541 -13.983 6.321 1.00 90.88 84 ARG A CA 1
ATOM 673 C C . ARG A 1 84 ? -5.048 -13.643 6.323 1.00 90.88 84 ARG A C 1
ATOM 675 O O . ARG A 1 84 ? -4.218 -14.463 5.935 1.00 90.88 84 ARG A O 1
ATOM 682 N N . MET A 1 85 ? -4.701 -12.438 6.764 1.00 94.19 85 MET A N 1
ATOM 683 C CA . MET A 1 85 ? -3.320 -11.986 6.890 1.00 94.19 85 MET A CA 1
ATOM 684 C C . MET A 1 85 ? -2.542 -12.902 7.844 1.00 94.19 85 MET A C 1
ATOM 686 O O . MET A 1 85 ? -2.908 -13.012 9.017 1.00 94.19 85 MET A O 1
ATOM 690 N N . PRO A 1 86 ? -1.438 -13.522 7.384 1.00 93.12 86 PRO A N 1
ATOM 691 C CA . PRO A 1 86 ? -0.535 -14.251 8.267 1.00 93.12 86 PRO A CA 1
ATOM 692 C C . PRO A 1 86 ? 0.030 -13.346 9.369 1.00 93.12 86 PRO A C 1
ATOM 694 O O . PRO A 1 86 ? 0.174 -12.136 9.176 1.00 93.12 86 PRO A O 1
ATOM 697 N N . SER A 1 87 ? 0.434 -13.930 10.501 1.00 92.62 87 SER A N 1
ATOM 698 C CA . SER A 1 87 ? 1.027 -13.191 11.633 1.00 92.62 87 SER A CA 1
ATOM 699 C C . SER A 1 87 ? 2.183 -12.282 11.204 1.00 92.62 87 SER A C 1
ATOM 701 O O . SER A 1 87 ? 2.215 -11.110 11.568 1.00 92.62 87 SER A O 1
ATOM 703 N N . ALA A 1 88 ? 3.062 -12.775 10.328 1.00 91.38 88 ALA A N 1
ATOM 704 C CA . ALA A 1 88 ? 4.189 -12.011 9.795 1.00 91.38 88 ALA A CA 1
ATOM 705 C C . ALA A 1 88 ? 3.774 -10.741 9.021 1.00 91.38 88 ALA A C 1
ATOM 707 O O . ALA A 1 88 ? 4.532 -9.767 8.980 1.00 91.38 88 ALA A O 1
ATOM 708 N N . VAL A 1 89 ? 2.587 -10.748 8.402 1.00 94.06 89 VAL A N 1
ATOM 709 C CA . VAL A 1 89 ? 2.007 -9.595 7.695 1.00 94.06 89 VAL A CA 1
ATOM 710 C C . VAL A 1 89 ? 1.372 -8.638 8.702 1.00 94.06 89 VAL A C 1
ATOM 712 O O . VAL A 1 89 ? 1.630 -7.435 8.656 1.00 94.06 89 VAL A O 1
ATOM 715 N N . LEU A 1 90 ? 0.618 -9.170 9.669 1.00 94.56 90 LEU A N 1
ATOM 716 C CA . LEU A 1 90 ? 0.003 -8.397 10.753 1.00 94.56 90 LEU A CA 1
ATOM 717 C C . LEU A 1 90 ? 1.027 -7.612 11.575 1.00 94.56 90 LEU A C 1
ATOM 719 O O . LEU A 1 90 ? 0.823 -6.433 11.874 1.00 94.56 90 LEU A O 1
ATOM 723 N N . GLU A 1 91 ? 2.140 -8.245 11.930 1.00 93.62 91 GLU A N 1
ATOM 724 C CA . GLU A 1 91 ? 3.233 -7.614 12.668 1.00 93.62 91 GLU A CA 1
ATOM 725 C C . GLU A 1 91 ? 3.787 -6.405 11.911 1.00 93.62 91 GLU A C 1
ATOM 727 O O . GLU A 1 91 ? 3.912 -5.319 12.479 1.00 93.62 91 GLU A O 1
ATOM 732 N N . ARG A 1 92 ? 4.021 -6.547 10.603 1.00 93.56 92 ARG A N 1
ATOM 733 C CA . ARG A 1 92 ? 4.552 -5.465 9.764 1.00 93.56 92 ARG A CA 1
ATOM 734 C C . ARG A 1 92 ? 3.537 -4.355 9.521 1.00 93.56 92 ARG A C 1
ATOM 736 O O . ARG A 1 92 ? 3.912 -3.186 9.514 1.00 93.56 92 ARG A O 1
ATOM 743 N N . PHE A 1 93 ? 2.247 -4.671 9.416 1.00 93.69 93 PHE A N 1
ATOM 744 C CA . PHE A 1 93 ? 1.204 -3.644 9.383 1.00 93.69 93 PHE A CA 1
ATOM 745 C C . PHE A 1 93 ? 1.097 -2.865 10.702 1.00 93.69 93 PHE A C 1
ATOM 747 O O . PHE A 1 93 ? 0.722 -1.692 10.683 1.00 93.69 93 PHE A O 1
ATOM 754 N N . ASN A 1 94 ? 1.453 -3.460 11.844 1.00 92.19 94 ASN A N 1
ATOM 755 C CA . ASN A 1 94 ? 1.509 -2.746 13.123 1.00 92.19 94 ASN A CA 1
ATOM 756 C C . ASN A 1 94 ? 2.738 -1.831 13.263 1.00 92.19 94 ASN A C 1
ATOM 758 O O . ASN A 1 94 ? 2.730 -0.938 14.117 1.00 92.19 94 ASN A O 1
ATOM 762 N N . MET A 1 95 ? 3.770 -2.000 12.430 1.00 91.00 95 MET A N 1
ATOM 763 C CA . MET A 1 95 ? 4.954 -1.142 12.451 1.00 91.00 95 MET A CA 1
ATOM 764 C C . MET A 1 95 ? 4.620 0.259 11.928 1.00 91.00 95 MET A C 1
ATOM 766 O O . MET A 1 95 ? 4.025 0.434 10.863 1.00 91.00 95 MET A O 1
ATOM 770 N N . MET A 1 96 ? 5.029 1.278 12.684 1.00 86.88 96 MET A N 1
ATOM 771 C CA . MET A 1 96 ? 4.905 2.683 12.276 1.00 86.88 96 MET A CA 1
ATOM 772 C C . MET A 1 96 ? 5.969 3.074 11.239 1.00 86.88 96 MET A C 1
ATOM 774 O O . MET A 1 96 ? 5.729 3.947 10.415 1.00 86.88 96 MET A O 1
ATOM 778 N N . SER A 1 97 ? 7.137 2.425 11.272 1.00 87.31 97 SER A N 1
ATOM 779 C CA . SER A 1 97 ? 8.234 2.637 10.319 1.00 87.31 97 SER A CA 1
ATOM 780 C C . SER A 1 97 ? 7.969 2.037 8.936 1.00 87.31 97 SER A C 1
ATOM 782 O O . SER A 1 97 ? 8.701 2.346 7.998 1.00 87.31 97 SER A O 1
ATOM 784 N N . ALA A 1 98 ? 6.948 1.185 8.799 1.00 90.81 98 ALA A N 1
ATOM 785 C CA . ALA A 1 98 ? 6.586 0.595 7.523 1.00 90.81 98 ALA A CA 1
ATOM 786 C C . ALA A 1 98 ? 5.858 1.615 6.640 1.00 90.81 98 ALA A C 1
ATOM 788 O O . ALA A 1 98 ? 4.914 2.286 7.070 1.00 90.81 98 ALA A O 1
ATOM 789 N N . VAL A 1 99 ? 6.284 1.700 5.385 1.00 91.44 99 VAL A N 1
ATOM 790 C CA . VAL A 1 99 ? 5.638 2.522 4.369 1.00 91.44 99 VAL A CA 1
ATOM 791 C C . VAL A 1 99 ? 4.395 1.794 3.888 1.00 91.44 99 VAL A C 1
ATOM 793 O O . VAL A 1 99 ? 4.470 0.659 3.425 1.00 91.44 99 VAL A O 1
ATOM 796 N N . LYS A 1 100 ? 3.248 2.458 4.020 1.00 94.94 100 LYS A N 1
ATOM 797 C CA . LYS A 1 100 ? 1.938 1.941 3.622 1.00 94.94 100 LYS A CA 1
ATOM 798 C C . LYS A 1 100 ? 1.380 2.861 2.559 1.00 94.94 100 LYS A C 1
ATOM 800 O O . LYS A 1 100 ? 1.281 4.065 2.793 1.00 94.94 100 LYS A O 1
ATOM 805 N N . VAL A 1 101 ? 1.029 2.311 1.408 1.00 95.69 101 VAL A N 1
ATOM 806 C CA . VAL A 1 101 ? 0.473 3.067 0.283 1.00 95.69 101 VAL A CA 1
ATOM 807 C C . VAL A 1 101 ? -0.833 2.414 -0.123 1.00 95.69 101 VAL A C 1
ATOM 809 O O . VAL A 1 101 ? -0.829 1.242 -0.495 1.00 95.69 101 VAL A O 1
ATOM 812 N N . LEU A 1 102 ? -1.932 3.159 -0.031 1.00 97.38 102 LEU A N 1
ATOM 813 C CA . LEU A 1 102 ? -3.238 2.742 -0.526 1.00 97.38 102 LEU A CA 1
ATOM 814 C C . LEU A 1 102 ? -3.330 3.119 -2.000 1.00 97.38 102 LEU A C 1
ATOM 816 O O . LEU A 1 102 ? -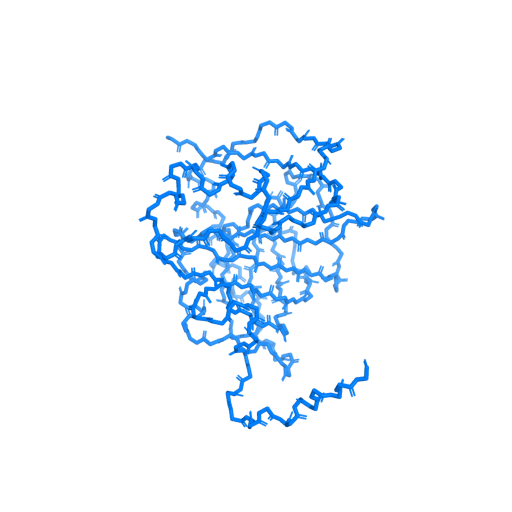2.976 4.237 -2.364 1.00 97.38 102 LEU A O 1
ATOM 820 N N . ALA A 1 103 ? -3.792 2.190 -2.825 1.00 97.12 103 ALA A N 1
ATOM 821 C CA . ALA A 1 10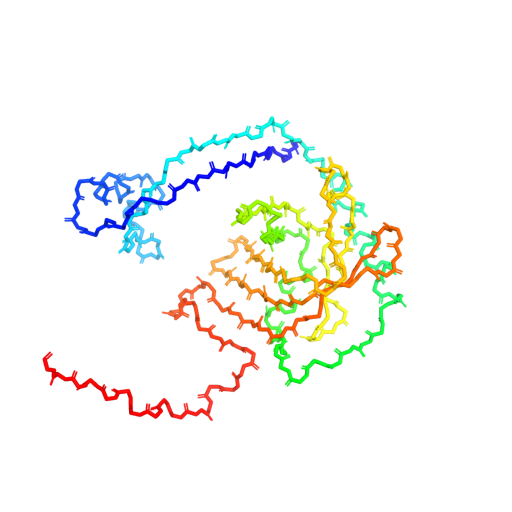3 ? -4.037 2.387 -4.241 1.00 97.12 103 ALA A CA 1
ATOM 822 C C . ALA A 1 103 ? -5.438 1.903 -4.630 1.00 97.12 103 ALA A C 1
ATOM 824 O O . ALA A 1 103 ? -5.957 0.939 -4.062 1.00 97.12 103 ALA A O 1
ATOM 825 N N . PHE A 1 104 ? -6.033 2.560 -5.615 1.00 97.19 104 PHE A N 1
ATOM 826 C CA . PHE A 1 104 ? -7.361 2.270 -6.148 1.00 97.19 104 PHE A CA 1
ATOM 827 C C . PHE A 1 104 ? -7.427 2.700 -7.617 1.00 97.19 104 PHE A C 1
ATOM 829 O O . PHE A 1 104 ? -6.511 3.348 -8.119 1.00 97.19 104 PHE A O 1
ATOM 836 N N . ILE A 1 105 ? -8.492 2.317 -8.316 1.00 95.19 105 ILE A N 1
ATOM 837 C CA . ILE A 1 105 ? -8.772 2.820 -9.665 1.00 95.19 105 ILE A CA 1
ATOM 838 C C . ILE A 1 105 ? -9.734 3.997 -9.532 1.00 95.19 105 ILE A C 1
ATOM 840 O O . ILE A 1 105 ? -10.795 3.848 -8.921 1.00 95.19 105 ILE A O 1
ATOM 844 N N . ASN A 1 106 ? -9.348 5.157 -10.059 1.00 91.81 106 ASN A N 1
ATOM 845 C CA . ASN A 1 106 ? -10.185 6.351 -10.050 1.00 91.81 106 ASN A CA 1
ATOM 846 C C . ASN A 1 106 ? -11.295 6.279 -11.114 1.00 91.81 106 ASN A C 1
ATOM 848 O O . ASN A 1 106 ? -11.337 5.364 -11.938 1.00 91.81 106 ASN A O 1
ATOM 852 N N . GLN A 1 107 ? -12.192 7.266 -11.117 1.00 89.25 107 GLN A N 1
ATOM 853 C CA . GLN A 1 107 ? -13.330 7.321 -12.047 1.00 89.25 107 GLN A CA 1
ATOM 854 C C . GLN A 1 107 ? -12.905 7.379 -13.526 1.00 89.25 107 GLN A C 1
ATOM 856 O O . GLN A 1 107 ? -13.637 6.922 -14.399 1.00 89.25 107 GLN A O 1
ATOM 861 N N . SER A 1 108 ? -11.701 7.881 -13.810 1.00 88.12 108 SER A N 1
ATOM 862 C CA . SER A 1 108 ? -11.115 7.924 -15.156 1.00 88.12 108 SER A CA 1
ATOM 863 C C . SER A 1 108 ? -10.445 6.607 -15.571 1.00 88.12 108 SER A C 1
ATOM 865 O O . SER A 1 108 ? -9.842 6.544 -16.641 1.00 88.12 108 SER A O 1
ATOM 867 N N . GLY A 1 109 ? -10.497 5.566 -14.735 1.00 89.50 109 GLY A N 1
ATOM 868 C CA . GLY A 1 109 ? -9.887 4.263 -15.006 1.00 89.50 109 GLY A CA 1
ATOM 869 C C . GLY A 1 109 ? -8.375 4.200 -14.764 1.00 89.50 109 GLY A C 1
ATOM 870 O O . GLY A 1 109 ? -7.754 3.186 -15.080 1.00 89.50 109 GLY A O 1
ATOM 871 N N . PHE A 1 110 ? -7.768 5.246 -14.194 1.00 90.38 110 PHE A N 1
ATOM 872 C CA . PHE A 1 110 ? -6.339 5.275 -13.879 1.00 90.38 110 PHE A CA 1
ATOM 873 C C . PHE A 1 110 ? -6.068 4.836 -12.435 1.00 90.38 110 PHE A C 1
ATOM 875 O O . PHE A 1 110 ? -6.851 5.158 -11.536 1.00 90.38 110 PHE A O 1
ATOM 882 N N . PRO A 1 111 ? -4.955 4.123 -12.176 1.00 92.56 111 PRO A N 1
ATOM 883 C CA . PRO A 1 111 ? -4.538 3.839 -10.816 1.00 92.56 111 PRO A CA 1
ATOM 884 C C . PRO A 1 111 ? -4.102 5.131 -10.124 1.00 92.56 111 PRO A C 1
ATOM 886 O O . PRO A 1 111 ? -3.256 5.872 -10.624 1.00 92.56 111 PRO A O 1
ATOM 889 N N . GLU A 1 112 ? -4.647 5.367 -8.940 1.00 93.31 112 GLU A N 1
ATOM 890 C CA . GLU A 1 112 ? -4.252 6.451 -8.054 1.00 93.31 112 GLU A CA 1
ATOM 891 C C . GLU A 1 112 ? -3.809 5.877 -6.711 1.00 93.31 112 GLU A C 1
ATOM 893 O O . GLU A 1 112 ? -4.300 4.836 -6.270 1.00 93.31 112 GLU A O 1
ATOM 898 N N . ALA A 1 113 ? -2.832 6.525 -6.075 1.00 93.94 113 ALA A N 1
ATOM 899 C CA . ALA A 1 113 ? -2.264 6.047 -4.828 1.00 93.94 113 ALA A CA 1
ATOM 900 C C . ALA A 1 113 ? -1.829 7.184 -3.903 1.00 93.94 113 ALA A C 1
ATOM 902 O O . ALA A 1 113 ? -1.317 8.219 -4.343 1.00 93.94 113 ALA A O 1
ATOM 903 N N . PHE A 1 114 ? -1.972 6.957 -2.600 1.00 93.56 114 PHE A N 1
ATOM 904 C CA . PHE A 1 114 ? -1.534 7.883 -1.564 1.00 93.56 114 PHE A CA 1
ATOM 905 C C . PHE A 1 114 ? -0.964 7.144 -0.343 1.00 93.56 114 PHE A C 1
ATOM 907 O O . PHE A 1 114 ? -1.333 6.000 -0.058 1.00 93.56 114 PHE A O 1
ATOM 914 N N . PRO A 1 115 ? -0.033 7.773 0.396 1.00 93.38 115 PRO A N 1
ATOM 915 C CA . PRO A 1 115 ? 0.497 7.200 1.624 1.00 93.38 115 PRO A CA 1
ATOM 916 C C . PRO A 1 115 ? -0.600 7.096 2.690 1.00 93.38 115 PRO A C 1
ATOM 918 O O . PRO A 1 115 ? -1.277 8.069 2.992 1.00 93.38 115 PRO A O 1
ATOM 921 N N . ALA A 1 116 ? -0.734 5.927 3.306 1.00 94.31 116 ALA A N 1
ATOM 922 C CA . ALA A 1 116 ? -1.740 5.618 4.319 1.00 94.31 116 ALA A CA 1
ATOM 923 C C . ALA A 1 116 ? -1.070 5.144 5.621 1.00 94.31 116 ALA A C 1
ATOM 925 O O . ALA A 1 116 ? -1.345 4.055 6.130 1.00 94.31 116 ALA A O 1
ATOM 926 N N . PHE A 1 117 ? -0.148 5.950 6.164 1.00 91.44 117 PHE A N 1
ATOM 927 C CA . PHE A 1 117 ? 0.636 5.596 7.360 1.00 91.44 117 PHE A CA 1
ATOM 928 C C . PHE A 1 117 ? -0.228 5.320 8.600 1.00 91.44 117 PHE A C 1
ATOM 930 O O . PHE A 1 117 ? 0.109 4.448 9.406 1.00 91.44 117 PHE A O 1
ATOM 937 N N . GLY A 1 118 ? -1.370 6.006 8.713 1.00 92.69 118 GLY A N 1
ATOM 938 C CA . GLY A 1 118 ? -2.411 5.764 9.712 1.00 92.69 118 GLY A CA 1
ATOM 939 C C . GLY A 1 118 ? -3.248 4.515 9.431 1.00 92.69 118 GLY A C 1
ATOM 940 O O . GLY A 1 118 ? -4.463 4.563 9.569 1.00 92.69 118 GLY A O 1
ATOM 941 N N . THR A 1 119 ? -2.616 3.415 9.020 1.00 96.25 119 THR A N 1
ATOM 942 C CA . THR A 1 119 ? -3.284 2.125 8.815 1.00 96.25 119 THR A CA 1
ATOM 943 C C . THR A 1 119 ? -2.772 1.096 9.806 1.00 96.25 119 THR A C 1
ATOM 945 O O . THR A 1 119 ? -1.557 0.940 9.962 1.00 96.25 119 THR A O 1
ATOM 948 N N . LEU A 1 120 ? -3.680 0.369 10.458 1.00 95.75 120 LEU A N 1
ATOM 949 C CA . LEU A 1 120 ? -3.341 -0.686 11.411 1.00 95.75 120 LEU A CA 1
ATOM 950 C C . LEU A 1 120 ? -4.289 -1.885 11.303 1.00 95.75 120 LEU A C 1
ATOM 952 O O . LEU A 1 120 ? -5.462 -1.699 11.004 1.00 95.75 120 LEU A O 1
ATOM 956 N N . PRO A 1 121 ? -3.835 -3.103 11.631 1.00 95.31 121 PRO A N 1
ATOM 957 C CA . PRO A 1 121 ? -4.706 -4.265 11.652 1.00 95.31 121 PRO A CA 1
ATOM 958 C C . PRO A 1 121 ? -5.592 -4.268 12.896 1.00 95.31 121 PRO A C 1
ATOM 960 O O . PRO A 1 121 ? -5.111 -4.074 14.017 1.00 95.31 121 PRO A O 1
ATOM 963 N N . VAL A 1 122 ? -6.887 -4.479 12.692 1.00 93.88 122 VAL A N 1
ATOM 964 C CA . VAL A 1 122 ? -7.874 -4.762 13.745 1.00 93.88 122 VAL A CA 1
ATOM 965 C C . VAL A 1 122 ? -7.930 -6.269 13.987 1.00 93.88 122 VAL A C 1
ATOM 967 O O . VAL A 1 122 ? -7.936 -6.707 15.134 1.00 93.88 122 VAL A O 1
ATOM 970 N N . SER A 1 123 ? -7.887 -7.047 12.905 1.00 93.06 123 SER A N 1
ATOM 971 C CA . SER A 1 123 ? -7.828 -8.508 12.897 1.00 93.06 123 SER A CA 1
ATOM 972 C C . SER A 1 123 ? -7.000 -9.005 11.708 1.00 93.06 123 SER A C 1
ATOM 974 O O . SER A 1 123 ? -6.349 -8.214 11.023 1.00 93.06 123 SER A O 1
ATOM 976 N N . ASP A 1 124 ? -7.018 -10.311 11.458 1.00 93.62 124 ASP A N 1
ATOM 977 C CA . ASP A 1 124 ? -6.433 -10.939 10.273 1.00 93.62 124 ASP A CA 1
ATOM 978 C C . ASP A 1 124 ? -7.168 -10.609 8.966 1.00 93.62 124 ASP A C 1
ATOM 980 O O . ASP A 1 124 ? -6.575 -10.752 7.903 1.00 93.62 124 ASP A O 1
ATOM 984 N N . ASN A 1 125 ? -8.394 -10.090 9.019 1.00 95.12 125 ASN A N 1
ATOM 985 C CA . ASN A 1 125 ? -9.174 -9.726 7.833 1.00 95.12 125 ASN A CA 1
ATOM 986 C C . ASN A 1 125 ? -9.527 -8.242 7.738 1.00 95.12 125 ASN A C 1
ATOM 988 O O . ASN A 1 125 ? -10.136 -7.820 6.759 1.00 95.12 125 ASN A O 1
ATOM 992 N N . VAL A 1 126 ? -9.154 -7.434 8.729 1.00 95.50 126 VAL A N 1
ATOM 993 C CA . VAL A 1 126 ? -9.589 -6.038 8.792 1.00 95.50 126 VAL A CA 1
ATOM 994 C C . VAL A 1 126 ? -8.420 -5.117 9.096 1.00 95.50 126 VAL A C 1
ATOM 996 O O . VAL A 1 126 ? -7.733 -5.262 10.111 1.00 95.50 126 VAL A O 1
ATOM 999 N N . LEU A 1 127 ? -8.237 -4.114 8.241 1.00 96.75 127 LEU A N 1
ATOM 1000 C CA . LEU A 1 127 ? -7.373 -2.965 8.500 1.00 96.75 127 LEU A CA 1
ATOM 1001 C C . LEU A 1 127 ? -8.240 -1.745 8.806 1.00 96.75 127 LEU A C 1
ATOM 1003 O O . LEU A 1 127 ? -9.192 -1.483 8.086 1.00 96.75 127 LEU A O 1
ATOM 1007 N N . VAL A 1 128 ? -7.904 -0.970 9.834 1.00 96.50 128 VAL A N 1
ATOM 1008 C CA . VAL A 1 128 ? -8.463 0.372 10.049 1.00 96.50 128 VAL A CA 1
ATOM 1009 C C . VAL A 1 128 ? -7.549 1.408 9.409 1.00 96.50 128 VAL A C 1
ATOM 1011 O O . VAL A 1 128 ? -6.328 1.292 9.523 1.00 96.50 128 VAL A O 1
ATOM 1014 N N . VAL A 1 129 ? -8.132 2.419 8.770 1.00 96.44 129 VAL A N 1
ATOM 1015 C CA . VAL A 1 129 ? -7.433 3.470 8.025 1.00 96.44 129 VAL A CA 1
ATOM 1016 C C . VAL A 1 129 ? -7.913 4.845 8.491 1.00 96.44 129 VAL A C 1
ATOM 1018 O O . VAL A 1 129 ? -9.113 5.119 8.552 1.00 96.44 129 VAL A O 1
ATOM 1021 N N . ASP A 1 130 ? -6.971 5.728 8.815 1.00 95.25 130 ASP A N 1
ATOM 1022 C CA . ASP A 1 130 ? -7.228 7.158 8.991 1.00 95.25 130 ASP A CA 1
ATOM 1023 C C . ASP A 1 130 ? -7.389 7.851 7.627 1.00 95.25 130 ASP A C 1
ATOM 1025 O O . ASP A 1 130 ? -6.535 7.736 6.748 1.00 95.25 130 ASP A O 1
ATOM 1029 N N . ARG A 1 131 ? -8.480 8.607 7.468 1.00 94.81 131 ARG A N 1
ATOM 1030 C CA . ARG A 1 131 ? -8.872 9.255 6.204 1.00 94.81 131 ARG A CA 1
ATOM 1031 C C . ARG A 1 131 ? -8.292 10.665 6.024 1.00 94.81 131 ARG A C 1
ATOM 1033 O O . ARG A 1 131 ? -8.795 11.432 5.207 1.00 94.81 131 ARG A O 1
ATOM 1040 N N . SER A 1 132 ? -7.291 11.076 6.812 1.00 92.81 132 SER A N 1
ATOM 1041 C CA . SER A 1 132 ? -6.748 12.445 6.717 1.00 92.81 132 SER A CA 1
ATOM 1042 C C . SER A 1 132 ? -6.083 12.688 5.362 1.00 92.81 132 SER A C 1
ATOM 1044 O O . SER A 1 132 ? -6.291 13.745 4.775 1.00 92.81 132 SER A O 1
ATOM 1046 N N . GLU A 1 133 ? -5.326 11.708 4.855 1.00 92.31 133 GLU A N 1
ATOM 1047 C CA . GLU A 1 133 ? -4.643 11.828 3.562 1.00 92.31 133 GLU A CA 1
ATOM 1048 C C . GLU A 1 133 ? -5.627 11.806 2.399 1.00 92.31 133 GLU A C 1
ATOM 1050 O O . GLU A 1 133 ? -5.574 12.710 1.577 1.00 92.31 133 GLU A O 1
ATOM 1055 N N . GLU A 1 134 ? -6.564 10.854 2.382 1.00 93.56 134 GLU A N 1
ATOM 1056 C CA . GLU A 1 134 ? -7.667 10.790 1.411 1.00 93.56 134 GLU A CA 1
ATOM 1057 C C . GLU A 1 134 ? -8.333 12.169 1.235 1.00 93.56 134 GLU A C 1
ATOM 1059 O O . GLU A 1 134 ? -8.351 12.730 0.142 1.00 93.56 134 GLU A O 1
ATOM 1064 N N . LYS A 1 135 ? -8.755 12.793 2.341 1.00 92.19 135 LYS A N 1
ATOM 1065 C CA . LYS A 1 135 ? -9.402 14.112 2.308 1.00 92.19 135 LYS A CA 1
ATOM 1066 C C . LYS A 1 135 ? -8.480 15.252 1.919 1.00 92.19 135 LYS A C 1
ATOM 1068 O O . LYS A 1 135 ? -8.893 16.136 1.182 1.00 92.19 135 LYS A O 1
ATOM 1073 N N . ALA A 1 136 ? -7.245 15.268 2.421 1.00 90.75 136 ALA A N 1
ATOM 1074 C CA . ALA A 1 136 ? -6.265 16.288 2.046 1.00 90.75 136 ALA A CA 1
ATOM 1075 C C . ALA A 1 136 ? -5.892 16.204 0.555 1.00 90.75 136 ALA A C 1
ATOM 1077 O O . ALA A 1 136 ? -5.247 17.101 0.008 1.00 90.75 136 ALA A O 1
ATOM 1078 N N . ARG A 1 137 ? -6.239 15.097 -0.105 1.00 90.69 137 ARG A N 1
ATOM 1079 C CA . ARG A 1 137 ? -6.077 14.888 -1.540 1.00 90.69 137 ARG A CA 1
ATOM 1080 C C . ARG A 1 137 ? -7.340 15.167 -2.340 1.00 90.69 137 ARG A C 1
ATOM 1082 O O . ARG A 1 137 ? -7.231 15.111 -3.554 1.00 90.69 137 ARG A O 1
ATOM 1089 N N . GLU A 1 138 ? -8.459 15.478 -1.683 1.00 91.81 138 GLU A N 1
ATOM 1090 C CA . GLU A 1 138 ? -9.777 15.590 -2.323 1.00 91.81 138 GLU A CA 1
ATOM 1091 C C . GLU A 1 138 ? -10.141 14.304 -3.085 1.00 91.81 138 GLU A C 1
ATOM 1093 O O . GLU A 1 138 ? -10.807 14.326 -4.112 1.00 91.81 138 GLU A O 1
ATOM 1098 N N . ILE A 1 139 ? -9.667 13.167 -2.566 1.00 92.19 139 ILE A N 1
ATOM 1099 C CA . ILE A 1 139 ? -10.021 11.840 -3.054 1.00 92.19 139 ILE A CA 1
ATOM 1100 C C . ILE A 1 139 ? -11.286 11.412 -2.320 1.00 92.19 139 ILE A C 1
ATOM 1102 O O . ILE A 1 139 ? -11.359 11.510 -1.095 1.00 92.19 139 ILE A O 1
ATOM 1106 N N . GLU A 1 140 ? -12.258 10.894 -3.061 1.00 88.81 140 GLU A N 1
ATOM 1107 C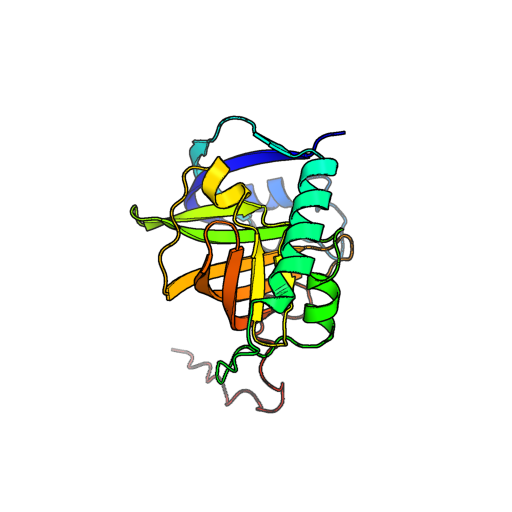 CA . GLU A 1 140 ? -13.476 10.320 -2.499 1.00 88.81 140 GLU A CA 1
ATOM 1108 C C . GLU A 1 140 ? -13.503 8.826 -2.808 1.00 88.81 140 GLU A C 1
ATOM 1110 O O . GLU A 1 140 ? -13.761 8.417 -3.939 1.00 88.81 140 GLU A O 1
ATOM 1115 N N . LEU A 1 141 ? -13.178 8.009 -1.801 1.00 95.00 141 LEU A N 1
ATOM 1116 C CA . LEU A 1 141 ? -13.357 6.564 -1.895 1.00 95.00 141 LEU A CA 1
ATOM 1117 C C . LEU A 1 141 ? -14.801 6.192 -1.558 1.00 95.00 141 LEU A C 1
ATOM 1119 O O . LEU A 1 141 ? -15.345 6.609 -0.529 1.00 95.00 141 LEU A O 1
ATOM 1123 N N . GLU A 1 142 ? -15.396 5.369 -2.411 1.00 94.19 142 GLU A N 1
ATOM 1124 C CA . GLU A 1 142 ? -16.763 4.881 -2.262 1.00 94.19 142 GLU A CA 1
ATOM 1125 C C . GLU A 1 142 ? -16.814 3.620 -1.391 1.00 94.19 142 GLU A C 1
ATOM 1127 O O . GLU A 1 142 ? -15.883 2.809 -1.353 1.00 94.19 142 GLU A O 1
ATOM 1132 N N . GLU A 1 143 ? -17.930 3.430 -0.689 1.00 96.31 143 GLU A N 1
ATOM 1133 C CA . GLU A 1 143 ? -18.187 2.187 0.037 1.00 96.31 143 GLU A CA 1
ATOM 1134 C C . GLU A 1 143 ? -18.196 0.988 -0.925 1.00 96.31 143 GLU A C 1
ATOM 1136 O O . GLU A 1 143 ? -18.776 1.028 -2.007 1.00 96.31 143 GLU A O 1
ATOM 1141 N N . GLY A 1 144 ? -17.511 -0.086 -0.538 1.00 96.00 144 GLY A N 1
ATOM 1142 C CA . GLY A 1 144 ? -17.317 -1.276 -1.359 1.00 96.00 144 GLY A CA 1
ATOM 1143 C C . GLY A 1 144 ? -16.219 -1.147 -2.420 1.00 96.00 144 GLY A C 1
ATOM 1144 O O . GLY A 1 144 ? -15.858 -2.159 -3.030 1.00 96.00 144 GLY A O 1
ATOM 1145 N N . GLN A 1 145 ? -15.635 0.041 -2.632 1.00 97.19 145 GLN A N 1
ATOM 1146 C CA . GLN A 1 145 ? -14.633 0.247 -3.678 1.00 97.19 145 GLN A CA 1
ATOM 1147 C C . GLN A 1 145 ? -13.418 -0.662 -3.480 1.00 97.19 145 GLN A C 1
ATOM 1149 O O . GLN A 1 145 ? -12.901 -0.845 -2.374 1.00 97.19 145 GLN A O 1
ATOM 1154 N N . ARG A 1 146 ? -12.939 -1.244 -4.585 1.00 97.69 146 ARG A N 1
ATOM 1155 C CA . ARG A 1 146 ? -11.759 -2.108 -4.575 1.00 97.69 146 ARG A CA 1
ATOM 1156 C C . ARG A 1 146 ? -10.499 -1.292 -4.354 1.00 97.69 146 ARG A C 1
ATOM 1158 O O . ARG A 1 146 ? -10.152 -0.427 -5.154 1.00 97.69 146 ARG A O 1
ATOM 1165 N N . VAL A 1 147 ? -9.772 -1.664 -3.310 1.00 98.25 147 VAL A N 1
ATOM 1166 C CA . VAL A 1 147 ? -8.496 -1.058 -2.948 1.00 98.25 147 VAL A CA 1
ATOM 1167 C C . VAL A 1 147 ? -7.410 -2.121 -2.838 1.00 98.25 147 VAL A C 1
ATOM 1169 O O . VAL A 1 147 ? -7.660 -3.305 -2.585 1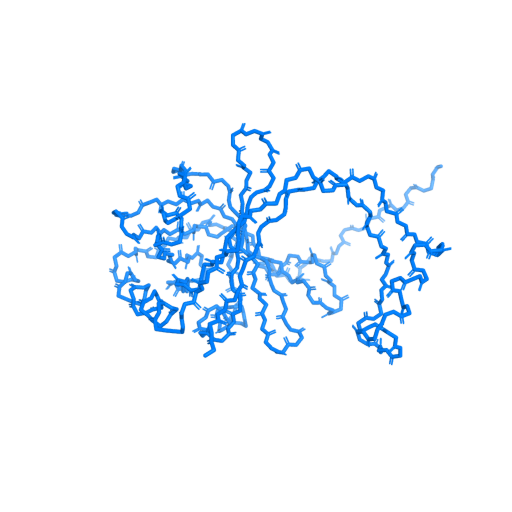.00 98.25 147 VAL A O 1
ATOM 1172 N N . ALA A 1 148 ? -6.174 -1.686 -3.029 1.00 97.88 148 ALA A N 1
ATOM 1173 C CA . ALA A 1 148 ? -4.982 -2.435 -2.691 1.00 97.88 148 ALA A CA 1
ATOM 1174 C C . ALA A 1 148 ? -4.124 -1.601 -1.745 1.00 97.88 148 ALA A C 1
ATOM 1176 O O . ALA A 1 148 ? -4.104 -0.378 -1.831 1.00 97.88 148 ALA A O 1
ATOM 1177 N N . MET A 1 149 ? -3.379 -2.254 -0.864 1.00 97.38 149 MET A N 1
ATOM 1178 C CA . MET A 1 149 ? -2.389 -1.577 -0.044 1.00 97.38 149 MET A CA 1
ATOM 1179 C C . MET A 1 149 ? -1.053 -2.286 -0.151 1.00 97.38 149 MET A C 1
ATOM 1181 O O . MET A 1 149 ? -0.965 -3.491 0.080 1.00 97.38 149 MET A O 1
ATOM 1185 N N . SER A 1 150 ? -0.026 -1.526 -0.515 1.00 95.81 150 SER A N 1
ATOM 1186 C CA . SER A 1 150 ? 1.359 -1.980 -0.497 1.00 95.81 150 SER A CA 1
ATOM 1187 C C . SER A 1 150 ? 1.993 -1.620 0.839 1.00 95.81 150 SER A C 1
ATOM 1189 O O . SER A 1 150 ? 1.836 -0.499 1.329 1.00 95.81 150 SER A O 1
ATOM 1191 N N . LEU A 1 151 ? 2.696 -2.584 1.419 1.00 94.25 151 LEU A N 1
ATOM 1192 C CA . LEU A 1 151 ? 3.445 -2.472 2.657 1.00 94.25 151 LEU A CA 1
ATOM 1193 C C . LEU A 1 151 ? 4.912 -2.749 2.350 1.00 94.25 151 LEU A C 1
ATOM 1195 O O . LEU A 1 151 ? 5.253 -3.852 1.929 1.00 94.25 151 LEU A O 1
ATOM 1199 N N . VAL A 1 152 ? 5.774 -1.770 2.602 1.00 90.50 152 VAL A N 1
ATOM 1200 C CA . VAL A 1 152 ? 7.223 -1.887 2.412 1.00 90.50 152 VAL A CA 1
ATOM 1201 C C . VAL A 1 152 ? 7.920 -1.545 3.721 1.00 90.50 152 VAL A C 1
ATOM 1203 O O . VAL A 1 152 ? 7.697 -0.480 4.300 1.00 90.50 152 VAL A O 1
ATOM 1206 N N . THR A 1 153 ? 8.754 -2.455 4.211 1.00 86.19 153 THR A N 1
ATOM 1207 C CA . THR A 1 153 ? 9.572 -2.233 5.410 1.00 86.19 153 THR A CA 1
ATOM 1208 C C . THR A 1 153 ? 11.002 -1.836 5.044 1.00 86.19 153 THR A C 1
ATOM 1210 O O . THR A 1 153 ? 11.385 -1.870 3.880 1.00 86.19 153 THR A O 1
ATOM 1213 N N . GLN A 1 154 ? 11.807 -1.453 6.039 1.00 80.81 154 GLN A N 1
ATOM 1214 C CA . GLN A 1 154 ? 13.254 -1.267 5.848 1.00 80.81 154 GLN A CA 1
ATOM 1215 C C . GLN A 1 154 ? 13.990 -2.604 5.662 1.00 80.81 154 GLN A C 1
ATOM 1217 O O . GLN A 1 154 ? 15.043 -2.652 5.035 1.00 80.81 154 GLN A O 1
ATOM 1222 N N . GLU A 1 155 ? 13.424 -3.690 6.186 1.00 78.31 155 GLU A N 1
ATOM 1223 C CA . GLU A 1 155 ? 13.816 -5.053 5.832 1.00 78.31 155 GLU A CA 1
ATOM 1224 C C . GLU A 1 155 ? 13.325 -5.387 4.412 1.00 78.31 155 GLU A C 1
ATOM 1226 O O . GLU A 1 155 ? 12.307 -4.825 3.993 1.00 78.31 155 GLU A O 1
ATOM 1231 N N . PRO A 1 156 ? 13.962 -6.332 3.689 1.00 71.75 156 PRO A N 1
ATOM 1232 C CA . PRO A 1 156 ? 13.567 -6.763 2.340 1.00 71.75 156 PRO A CA 1
ATOM 1233 C C . PRO A 1 156 ? 12.262 -7.593 2.319 1.00 71.75 156 PRO A C 1
ATOM 1235 O O . PRO A 1 156 ? 12.141 -8.610 1.634 1.00 71.75 156 PRO A O 1
ATOM 1238 N N . ALA A 1 157 ? 11.261 -7.161 3.081 1.00 82.12 157 ALA A N 1
ATOM 1239 C CA . ALA A 1 157 ? 9.939 -7.743 3.196 1.00 82.12 157 ALA A CA 1
ATOM 1240 C C . ALA A 1 157 ? 8.900 -6.733 2.689 1.00 82.12 157 ALA A C 1
ATOM 1242 O O . ALA A 1 157 ? 8.688 -5.670 3.279 1.00 82.12 157 ALA A O 1
ATOM 1243 N N . ALA A 1 158 ? 8.251 -7.074 1.583 1.00 91.00 158 ALA A N 1
ATOM 1244 C CA . ALA A 1 158 ? 7.176 -6.300 0.997 1.00 91.00 158 ALA A CA 1
ATOM 1245 C C . ALA A 1 158 ? 5.944 -7.185 0.826 1.00 91.00 158 ALA A C 1
ATOM 1247 O O . ALA A 1 158 ? 6.042 -8.340 0.405 1.00 91.00 158 ALA A O 1
ATOM 1248 N N . PHE A 1 159 ? 4.782 -6.632 1.144 1.00 94.81 159 PHE A N 1
ATOM 1249 C CA . PHE A 1 159 ? 3.503 -7.322 1.043 1.00 94.81 159 PHE A CA 1
ATOM 1250 C C . PHE A 1 159 ? 2.493 -6.440 0.332 1.00 94.81 159 PHE A C 1
ATOM 1252 O O . PHE A 1 159 ? 2.556 -5.214 0.406 1.00 94.81 159 PHE A O 1
ATOM 1259 N N . GLN A 1 160 ? 1.526 -7.074 -0.313 1.00 96.62 160 GLN A N 1
ATOM 1260 C CA . GLN A 1 160 ? 0.369 -6.394 -0.863 1.00 96.62 160 GLN A CA 1
ATOM 1261 C C . GLN A 1 160 ? -0.894 -7.054 -0.331 1.00 96.62 160 GLN A C 1
ATOM 1263 O O . GLN A 1 160 ? -1.054 -8.267 -0.423 1.00 96.62 160 GLN A O 1
ATOM 1268 N N . VAL A 1 161 ? -1.816 -6.255 0.183 1.00 97.19 161 VAL A N 1
ATOM 1269 C CA . VAL A 1 161 ? -3.171 -6.707 0.509 1.00 97.19 161 VAL A CA 1
ATOM 1270 C C . VAL A 1 161 ? -4.157 -6.103 -0.475 1.00 97.19 161 VAL A C 1
ATOM 1272 O O . VAL A 1 161 ? -3.926 -5.016 -1.007 1.00 97.19 161 VAL A O 1
ATOM 1275 N N . LYS A 1 162 ? -5.253 -6.806 -0.741 1.00 97.75 162 LYS A N 1
ATOM 1276 C CA . LYS A 1 162 ? -6.390 -6.290 -1.509 1.00 97.75 162 LYS A CA 1
ATOM 1277 C C . LYS A 1 162 ? -7.666 -6.499 -0.704 1.00 97.75 162 LYS A C 1
ATOM 1279 O O . LYS A 1 162 ? -7.727 -7.401 0.131 1.00 97.75 162 LYS A O 1
ATOM 1284 N N . GLY A 1 163 ? -8.644 -5.635 -0.937 1.00 97.19 163 GLY A N 1
ATOM 1285 C CA . GLY A 1 163 ? -9.896 -5.655 -0.197 1.00 97.19 163 GLY A CA 1
ATOM 1286 C C . GLY A 1 163 ? -10.913 -4.645 -0.708 1.00 97.19 163 GLY A C 1
ATOM 1287 O O . GLY A 1 163 ? -10.697 -4.001 -1.740 1.00 97.19 163 GLY A O 1
ATOM 1288 N N . SER A 1 164 ? -12.015 -4.520 0.022 1.00 97.19 164 SER A N 1
ATOM 1289 C CA . SER A 1 164 ? -13.021 -3.471 -0.165 1.00 97.19 164 SER A CA 1
ATOM 1290 C C . SER A 1 164 ? -12.883 -2.395 0.907 1.00 97.19 164 SER A C 1
ATOM 1292 O O . SER A 1 164 ? -12.598 -2.693 2.066 1.00 97.19 164 SER A O 1
ATOM 1294 N N . PHE A 1 165 ? -13.062 -1.141 0.506 1.00 97.75 165 PHE A N 1
ATOM 1295 C CA . PHE A 1 165 ? -13.098 0.009 1.400 1.00 97.75 165 PHE A CA 1
ATOM 1296 C C . PHE A 1 165 ? -14.487 0.168 2.024 1.00 97.75 165 PHE A C 1
ATOM 1298 O O . PHE A 1 165 ? -15.486 0.113 1.315 1.00 97.75 165 PHE A O 1
ATOM 1305 N N . GLU A 1 166 ? -14.563 0.398 3.331 1.00 96.19 166 GLU A N 1
ATOM 1306 C CA . GLU A 1 166 ? -15.819 0.665 4.037 1.00 96.19 166 GLU A CA 1
ATOM 1307 C C . GLU A 1 166 ? -15.652 1.874 4.971 1.00 96.19 166 GLU A C 1
ATOM 1309 O O . GLU A 1 166 ? -14.874 1.818 5.933 1.00 96.19 166 GLU A O 1
ATOM 1314 N N . PRO A 1 167 ? -16.341 3.000 4.717 1.00 95.44 167 PRO A N 1
ATOM 1315 C CA . PRO A 1 167 ? -16.299 4.141 5.618 1.00 95.44 167 PRO A CA 1
ATOM 1316 C C . PRO A 1 167 ? -16.994 3.798 6.943 1.00 95.44 167 PRO A C 1
ATOM 1318 O O . PRO A 1 167 ? -18.086 3.243 6.965 1.00 95.44 167 PRO A O 1
ATOM 1321 N N . ILE A 1 168 ? -16.372 4.164 8.065 1.00 93.38 168 ILE A N 1
ATOM 1322 C CA . ILE A 1 168 ? -16.943 3.962 9.409 1.00 93.38 168 ILE A CA 1
ATOM 1323 C C . ILE A 1 168 ? -17.500 5.276 9.933 1.00 93.38 168 ILE A C 1
ATOM 1325 O O . ILE A 1 168 ? -18.615 5.353 10.439 1.00 93.38 168 ILE A O 1
ATOM 1329 N N . ASP A 1 169 ? -16.697 6.330 9.829 1.00 91.94 169 ASP A N 1
ATOM 1330 C CA . ASP A 1 169 ? -17.100 7.680 10.171 1.00 91.94 169 ASP A CA 1
ATOM 1331 C C . ASP A 1 169 ? -16.393 8.693 9.262 1.00 91.94 169 ASP A C 1
ATOM 1333 O O . ASP A 1 169 ? -15.717 8.353 8.283 1.00 91.94 169 ASP A O 1
ATOM 1337 N N . LYS A 1 170 ? -16.549 9.979 9.589 1.00 90.38 170 LYS A N 1
ATOM 1338 C CA . LYS A 1 170 ? -15.921 11.058 8.831 1.00 90.38 170 LYS A CA 1
ATOM 1339 C C . LYS A 1 170 ? -14.409 10.850 8.717 1.00 90.38 170 LYS A C 1
ATOM 1341 O O . LYS A 1 170 ? -13.860 11.145 7.670 1.00 90.38 170 LYS A O 1
ATOM 1346 N N . ASN A 1 171 ? -13.708 10.421 9.761 1.00 92.00 171 ASN A N 1
ATOM 1347 C CA . ASN A 1 171 ? -12.242 10.383 9.838 1.00 92.00 171 ASN A CA 1
ATOM 1348 C C . ASN A 1 171 ? -11.643 8.978 9.727 1.00 92.00 171 ASN A C 1
ATOM 1350 O O . ASN A 1 171 ? -10.424 8.855 9.619 1.00 92.00 171 ASN A O 1
ATOM 1354 N N . THR A 1 172 ? -12.460 7.933 9.780 1.00 93.94 172 THR A N 1
ATOM 1355 C CA . THR A 1 172 ? -11.996 6.549 9.839 1.00 93.94 172 THR A CA 1
ATOM 1356 C C . THR A 1 172 ? -12.767 5.679 8.856 1.00 93.94 172 THR A C 1
ATOM 1358 O O . THR A 1 172 ? -13.979 5.810 8.702 1.00 93.94 172 THR A O 1
ATOM 1361 N N . ALA A 1 173 ? -12.047 4.780 8.200 1.00 96.31 173 ALA A N 1
ATOM 1362 C CA . ALA A 1 173 ? -12.586 3.709 7.374 1.00 96.31 173 ALA A CA 1
ATOM 1363 C C . ALA A 1 173 ? -11.932 2.384 7.772 1.00 96.31 173 ALA A C 1
ATOM 1365 O O . ALA A 1 173 ? -10.934 2.368 8.503 1.00 96.31 173 ALA A O 1
ATOM 1366 N N . CYS A 1 174 ? -12.460 1.276 7.274 1.00 96.38 174 CYS A N 1
ATOM 1367 C CA . CYS A 1 174 ? -11.750 0.013 7.255 1.00 96.38 174 CYS A CA 1
ATOM 1368 C C . CYS A 1 174 ? -11.575 -0.519 5.834 1.00 96.38 174 CYS A C 1
ATOM 1370 O O . CYS A 1 174 ? -12.215 -0.080 4.882 1.00 96.38 174 CYS A O 1
ATOM 1372 N N . ILE A 1 175 ? -10.639 -1.453 5.707 1.00 97.12 175 ILE A N 1
ATOM 1373 C CA . ILE A 1 175 ? -10.460 -2.281 4.526 1.00 97.12 175 ILE A CA 1
ATOM 1374 C C . ILE A 1 175 ? -10.734 -3.711 4.952 1.00 97.12 175 ILE A C 1
ATOM 1376 O O . ILE A 1 175 ? -10.034 -4.245 5.822 1.00 97.12 175 ILE A O 1
ATOM 1380 N N . LEU A 1 176 ? -11.732 -4.318 4.322 1.00 96.56 176 LEU A N 1
ATOM 1381 C CA . LEU A 1 176 ? -12.014 -5.737 4.449 1.00 96.56 176 LEU A CA 1
ATOM 1382 C C . LEU A 1 176 ? -11.090 -6.499 3.503 1.00 96.56 176 LEU A C 1
ATOM 1384 O O . LEU A 1 176 ? -11.272 -6.494 2.286 1.00 96.56 176 LEU A O 1
ATOM 1388 N N . VAL A 1 177 ? -10.049 -7.100 4.069 1.00 96.88 177 VAL A N 1
ATOM 1389 C CA . VAL A 1 177 ? -8.999 -7.795 3.327 1.00 96.88 177 VAL A CA 1
ATOM 1390 C C . VAL A 1 177 ? -9.514 -9.149 2.856 1.00 96.88 177 VAL A C 1
ATOM 1392 O O . VAL A 1 177 ? -9.983 -9.964 3.651 1.00 96.88 177 VAL A O 1
ATOM 1395 N N . ASP A 1 178 ? -9.380 -9.396 1.555 1.00 95.44 178 ASP A N 1
ATOM 1396 C CA . ASP A 1 178 ? -9.770 -10.652 0.913 1.00 95.44 178 ASP A CA 1
ATOM 1397 C C . ASP A 1 178 ? -8.606 -11.367 0.219 1.00 95.44 178 ASP A C 1
ATOM 1399 O O . ASP A 1 178 ? -8.719 -12.548 -0.104 1.00 95.44 178 ASP A O 1
ATOM 1403 N N . ARG A 1 179 ? -7.465 -10.697 0.006 1.00 95.75 179 ARG A N 1
ATOM 1404 C CA . ARG A 1 179 ? -6.273 -11.299 -0.614 1.00 95.75 179 ARG A CA 1
ATOM 1405 C C . ARG A 1 179 ? -4.998 -10.716 -0.036 1.00 95.75 179 ARG A C 1
ATOM 1407 O O . ARG A 1 179 ? -4.901 -9.504 0.158 1.00 95.75 179 ARG A O 1
ATOM 1414 N N . VAL A 1 180 ? -3.996 -11.568 0.151 1.00 96.00 180 VAL A N 1
ATOM 1415 C CA . VAL A 1 180 ? -2.690 -11.183 0.688 1.00 96.00 180 VAL A CA 1
ATOM 1416 C C . VAL A 1 180 ? -1.595 -11.802 -0.165 1.00 96.00 180 VAL A C 1
ATOM 1418 O O . VAL A 1 180 ? -1.587 -13.003 -0.410 1.00 96.00 180 VAL A O 1
ATOM 1421 N N . TYR A 1 181 ? -0.650 -10.982 -0.600 1.00 94.94 181 TYR A N 1
ATOM 1422 C CA . TYR A 1 181 ? 0.438 -11.360 -1.487 1.00 94.94 181 TYR A CA 1
ATOM 1423 C C . TYR A 1 181 ? 1.781 -11.019 -0.853 1.00 94.94 181 TYR A C 1
ATOM 1425 O O . TYR A 1 181 ? 1.931 -9.969 -0.222 1.00 94.94 181 TYR A O 1
ATOM 1433 N N . THR A 1 182 ? 2.773 -11.879 -1.064 1.00 92.19 182 THR A N 1
ATOM 1434 C CA . THR A 1 182 ? 4.175 -11.492 -0.875 1.00 92.19 182 THR A CA 1
ATOM 1435 C C . THR A 1 182 ? 4.680 -10.803 -2.138 1.00 92.19 182 THR A C 1
ATOM 1437 O O . THR A 1 182 ? 4.444 -11.269 -3.251 1.00 92.19 182 THR A O 1
ATOM 1440 N N . CYS A 1 183 ? 5.387 -9.692 -1.975 1.00 88.88 183 CYS A N 1
ATOM 1441 C CA . CYS A 1 183 ? 6.097 -9.002 -3.053 1.00 88.88 183 CYS A CA 1
ATOM 1442 C C . CYS A 1 183 ? 7.609 -9.265 -2.986 1.00 88.88 183 CYS A C 1
ATOM 1444 O O . CYS A 1 183 ? 8.358 -8.791 -3.836 1.00 88.88 183 CYS A O 1
ATOM 1446 N N . SER A 1 184 ? 8.054 -10.023 -1.983 1.00 84.06 184 SER A N 1
ATOM 1447 C CA . SER A 1 184 ? 9.453 -10.378 -1.773 1.00 84.06 184 SER A CA 1
ATOM 1448 C C . SER A 1 184 ? 9.812 -11.723 -2.398 1.00 84.06 184 SER A C 1
ATOM 1450 O O . SER A 1 184 ? 8.965 -12.589 -2.642 1.00 84.06 184 SER A O 1
ATOM 1452 N N . LEU A 1 185 ? 11.115 -11.911 -2.607 1.00 75.38 185 LEU A N 1
ATOM 1453 C CA . LEU A 1 185 ? 11.705 -13.211 -2.914 1.00 75.38 185 LEU A CA 1
ATOM 1454 C C . LEU A 1 185 ? 11.360 -14.243 -1.820 1.00 75.38 185 LEU A C 1
ATOM 1456 O O . LEU A 1 185 ? 11.184 -13.864 -0.661 1.00 75.38 185 LEU A O 1
ATOM 1460 N N . PRO A 1 186 ? 11.265 -15.544 -2.160 1.00 76.94 186 PRO A N 1
ATOM 1461 C CA . PRO A 1 186 ? 11.600 -16.156 -3.454 1.00 76.94 186 PRO A CA 1
ATOM 1462 C C . PRO A 1 186 ? 10.467 -16.165 -4.494 1.00 76.94 186 PRO A C 1
ATOM 1464 O O . PRO A 1 186 ? 10.751 -16.325 -5.679 1.00 76.94 186 PRO A O 1
ATOM 1467 N N . ARG A 1 187 ? 9.200 -15.982 -4.093 1.00 82.12 187 ARG A N 1
ATOM 1468 C CA . ARG A 1 187 ? 8.027 -16.090 -4.989 1.00 82.12 187 ARG A CA 1
ATOM 1469 C C . ARG A 1 187 ? 7.175 -14.807 -4.964 1.00 82.12 187 ARG A C 1
ATOM 1471 O O . ARG A 1 187 ? 6.106 -14.821 -4.357 1.00 82.12 187 ARG A O 1
ATOM 1478 N N . PRO A 1 188 ? 7.618 -13.702 -5.596 1.00 84.38 188 PRO A N 1
ATOM 1479 C CA . PRO A 1 188 ? 6.819 -12.481 -5.696 1.00 84.38 188 PRO A CA 1
ATOM 1480 C C . PRO A 1 188 ? 5.471 -12.755 -6.372 1.00 84.38 188 PRO A C 1
ATOM 1482 O O . PRO A 1 188 ? 5.399 -13.531 -7.322 1.00 84.38 188 PRO A O 1
ATOM 1485 N N . GLY A 1 189 ? 4.406 -12.122 -5.889 1.00 88.06 189 GLY A N 1
ATOM 1486 C CA . GLY A 1 189 ? 3.046 -12.307 -6.398 1.00 88.06 189 GLY A CA 1
ATOM 1487 C C . GLY A 1 189 ? 2.343 -13.569 -5.892 1.00 88.06 189 GLY A C 1
ATOM 1488 O O . GLY A 1 189 ? 1.178 -13.782 -6.224 1.00 88.06 189 GLY A O 1
ATOM 1489 N N . LEU A 1 190 ? 2.996 -14.392 -5.063 1.00 91.19 190 LEU A N 1
ATOM 1490 C CA . LEU A 1 190 ? 2.349 -15.541 -4.438 1.00 91.19 190 LEU A CA 1
ATOM 1491 C C . LEU A 1 190 ? 1.321 -15.079 -3.401 1.00 91.19 190 LEU A C 1
ATOM 1493 O O . LEU A 1 190 ? 1.610 -14.236 -2.548 1.00 91.19 190 LEU A O 1
ATOM 1497 N N . ARG A 1 191 ? 0.132 -15.681 -3.458 1.00 92.50 191 ARG A N 1
ATOM 1498 C CA . ARG A 1 191 ? -0.942 -15.474 -2.490 1.00 92.50 191 ARG A CA 1
ATOM 1499 C C . ARG A 1 191 ? -0.654 -16.271 -1.210 1.00 92.50 191 ARG A C 1
ATOM 1501 O O . ARG A 1 191 ? -0.541 -17.491 -1.266 1.00 92.50 191 ARG A O 1
ATOM 1508 N N . ILE A 1 192 ? -0.515 -15.584 -0.077 1.00 92.31 192 ILE A N 1
ATOM 1509 C CA . ILE A 1 192 ? -0.044 -16.148 1.204 1.00 92.31 192 ILE A CA 1
ATOM 1510 C C . ILE A 1 192 ? -1.125 -16.222 2.290 1.00 92.31 192 ILE A C 1
ATOM 1512 O O . ILE A 1 192 ? -0.853 -16.704 3.383 1.00 92.31 192 ILE A O 1
ATOM 1516 N N . ASP A 1 193 ? -2.349 -15.770 2.009 1.00 89.19 193 ASP A N 1
ATOM 1517 C CA . ASP A 1 193 ? -3.515 -15.991 2.881 1.00 89.19 193 ASP A CA 1
ATOM 1518 C C . ASP A 1 193 ? -4.111 -17.404 2.760 1.00 89.19 193 ASP A C 1
ATOM 1520 O O . ASP A 1 193 ? -5.028 -17.762 3.497 1.00 89.19 193 ASP A O 1
ATOM 1524 N N . ARG A 1 194 ? -3.598 -18.214 1.829 1.00 86.12 194 ARG A N 1
ATOM 1525 C CA . ARG A 1 194 ? -4.022 -19.598 1.606 1.00 86.12 194 ARG A CA 1
ATOM 1526 C C . ARG A 1 194 ? -2.928 -20.565 2.073 1.00 86.12 194 ARG A C 1
ATOM 1528 O O . ARG A 1 194 ? -1.747 -20.250 1.916 1.00 86.12 194 ARG A O 1
ATOM 1535 N N . PRO A 1 195 ? -3.281 -21.740 2.630 1.00 74.94 195 PRO A N 1
ATOM 1536 C CA . PRO A 1 195 ? -2.291 -22.756 2.959 1.00 74.94 195 PRO A CA 1
ATOM 1537 C C . PRO A 1 195 ? -1.516 -23.158 1.701 1.00 74.94 195 PRO A C 1
ATOM 1539 O O . PRO A 1 195 ? -2.115 -23.387 0.655 1.00 74.94 195 PRO A O 1
ATOM 1542 N N . LEU A 1 196 ? -0.200 -23.336 1.823 1.00 68.75 196 LEU A N 1
ATOM 1543 C CA . LEU A 1 196 ? 0.658 -23.866 0.749 1.00 68.75 196 LEU A CA 1
ATOM 1544 C C . LEU A 1 196 ? 0.390 -25.354 0.433 1.00 68.75 196 LEU A C 1
ATOM 1546 O O . LEU A 1 196 ? 1.093 -25.957 -0.369 1.00 68.75 196 LEU A O 1
ATOM 1550 N N . LEU A 1 197 ? -0.616 -25.953 1.076 1.00 56.91 197 LEU A N 1
ATOM 1551 C CA . LEU A 1 197 ? -1.005 -27.353 0.955 1.00 56.91 197 LEU A CA 1
ATOM 1552 C C . LEU A 1 197 ? -2.131 -27.514 -0.072 1.00 56.91 197 LEU A C 1
ATOM 1554 O O . LEU A 1 197 ? -3.221 -27.984 0.235 1.00 56.91 197 LEU A O 1
ATOM 1558 N N . ALA A 1 198 ? -1.847 -27.127 -1.305 1.00 47.66 198 ALA A N 1
ATOM 1559 C CA . ALA A 1 198 ? -2.365 -27.835 -2.459 1.00 47.66 198 ALA A CA 1
ATOM 1560 C C . ALA A 1 198 ? -1.143 -28.046 -3.356 1.00 47.66 198 ALA A C 1
ATOM 1562 O O . ALA A 1 198 ? -0.495 -27.055 -3.698 1.00 47.66 198 ALA A O 1
ATOM 1563 N N . PRO A 1 199 ? -0.756 -29.294 -3.684 1.00 45.03 199 PRO A N 1
ATOM 1564 C CA . PRO A 1 199 ? 0.145 -29.490 -4.805 1.00 45.03 199 PRO A CA 1
ATOM 1565 C C . PRO A 1 199 ? -0.502 -28.762 -5.976 1.00 45.03 199 PRO A C 1
ATOM 1567 O O . PRO A 1 199 ? -1.671 -29.026 -6.264 1.00 45.03 199 PRO A O 1
ATOM 1570 N N . ASP A 1 200 ? 0.216 -27.810 -6.574 1.00 45.47 200 ASP A N 1
ATOM 1571 C CA . ASP A 1 200 ? -0.207 -27.186 -7.818 1.00 45.47 200 ASP A CA 1
ATOM 1572 C C . ASP A 1 200 ? -0.572 -28.338 -8.757 1.00 45.47 200 ASP A C 1
ATOM 1574 O O . ASP A 1 200 ? 0.274 -29.140 -9.161 1.00 45.47 200 ASP A O 1
ATOM 1578 N N . SER A 1 201 ? -1.873 -28.484 -8.998 1.00 41.91 201 SER A N 1
ATOM 1579 C CA . SER A 1 201 ? -2.414 -29.329 -10.040 1.00 41.91 201 SER A CA 1
ATOM 1580 C C . SER A 1 201 ? -1.621 -29.007 -11.288 1.00 41.91 201 SER A C 1
ATOM 1582 O O . SER A 1 201 ? -1.658 -27.858 -11.727 1.00 41.91 201 SER A O 1
ATOM 1584 N N . GLN A 1 202 ? -0.873 -30.005 -11.760 1.00 36.84 202 GLN A N 1
ATOM 1585 C CA . GLN A 1 202 ? -0.318 -30.139 -13.099 1.00 36.84 202 GLN A CA 1
ATOM 1586 C C . GLN A 1 202 ? -0.734 -28.974 -13.997 1.00 36.84 202 GLN A C 1
ATOM 1588 O O . GLN A 1 202 ? -1.779 -29.013 -14.645 1.00 36.84 202 GLN A O 1
ATOM 1593 N N . GLN A 1 203 ? 0.062 -27.906 -13.990 1.00 38.94 203 GLN A N 1
ATOM 1594 C CA . GLN A 1 203 ? -0.045 -26.888 -15.015 1.00 38.94 203 GLN A CA 1
ATOM 1595 C C . GLN A 1 203 ? 0.529 -27.566 -16.256 1.00 38.94 203 GLN A C 1
ATOM 1597 O O . GLN A 1 203 ? 1.743 -27.670 -16.423 1.00 38.94 203 GLN A O 1
ATOM 1602 N N . SER A 1 204 ? -0.368 -28.179 -17.028 1.00 34.69 204 SER A N 1
ATOM 1603 C CA . SER A 1 204 ? -0.090 -28.743 -18.336 1.00 34.69 204 SER A CA 1
ATOM 1604 C C . SER A 1 204 ? 0.520 -27.637 -19.184 1.00 34.69 204 SER A C 1
ATOM 1606 O O . SER A 1 204 ? -0.179 -26.739 -19.658 1.00 34.69 204 SER A O 1
ATOM 1608 N N . TRP A 1 205 ? 1.836 -27.694 -19.343 1.00 35.66 205 TRP A N 1
ATOM 1609 C CA . TRP A 1 205 ? 2.503 -27.128 -20.498 1.00 35.66 205 TRP A CA 1
ATOM 1610 C C . TRP A 1 205 ? 2.004 -27.930 -21.698 1.00 35.66 205 TRP A C 1
ATOM 1612 O O . TRP A 1 205 ? 2.584 -28.950 -22.057 1.00 35.66 205 TRP A O 1
ATOM 1622 N N . ASN A 1 206 ? 0.855 -27.531 -22.243 1.00 33.34 206 ASN A N 1
ATOM 1623 C CA . ASN A 1 206 ? 0.507 -27.907 -23.600 1.00 33.34 206 ASN A CA 1
ATOM 1624 C C . ASN A 1 206 ? 1.422 -27.075 -24.493 1.00 33.34 206 ASN A C 1
ATOM 1626 O O . ASN A 1 206 ? 1.213 -25.876 -24.669 1.00 33.34 206 ASN A O 1
ATOM 1630 N N . GLU A 1 207 ? 2.487 -27.721 -24.949 1.00 37.03 207 GLU A N 1
ATOM 1631 C CA . GLU A 1 207 ? 3.165 -27.362 -26.183 1.00 37.03 207 GLU A CA 1
ATOM 1632 C C . GLU A 1 207 ? 2.169 -27.571 -27.332 1.00 37.03 207 GLU A C 1
ATOM 1634 O O . GLU A 1 207 ? 1.758 -28.701 -27.593 1.00 37.03 207 GLU A O 1
ATOM 1639 N N . GLU A 1 208 ? 1.777 -26.479 -27.985 1.00 35.94 208 GLU A N 1
ATOM 1640 C CA . GLU A 1 208 ? 1.434 -26.433 -29.412 1.00 35.94 208 GLU A CA 1
ATOM 1641 C C . GLU A 1 208 ? 2.121 -25.213 -30.033 1.00 35.94 208 GLU A C 1
ATOM 1643 O O . GLU A 1 208 ? 2.056 -24.120 -29.419 1.00 35.94 208 GLU A O 1
#

Foldseek 3Di:
DWDKDKDWFWAWDDKAAPDPQLVVVCPDPVNPPDPFRHDRIDTDTGTPDMDDIDTHDVVNLVVLQVVLVVCLVLDDDDDPVAQQADPVRQVLQNDLQKWKKKWAQDPVRTIDIDTFSSWHDSGRFKIKTFCPGCVVVVHDADFQGKMKMWIGHPPQWIKMWIATWACRDPTMIMGGTHWIFTCHPDDHRDTDRDDPPDDPPPPDPPDD

Secondary structure (DSSP, 8-state):
--EEE--EEEEEEEEESSSHHHHHHHTSTTTTT-TTT--S-EEEEEEEEEPPPEEE-HHHHHHHHHHHHHHGGGS-----SS----HHHHHHHH-SSSEEEEEEE-TTS-EEEEE--SEEESSSSEEEEE-HHHHHTT--PPTT-EEEEEEE-SSS-EEEEEEEEEE-SSSEEEEEEEEEEE-SSSSTT-B-SS-S-S----------

pLDDT: mean 86.46, std 13.33, range [33.34, 98.25]